Protein AF-A0A4Q3SBJ5-F1 (afdb_monomer)

Solvent-accessible surface area (backbone atoms only — not comparable to full-atom values): 18385 Å² total; per-residue (Å²): 114,65,75,60,56,51,61,72,58,71,81,54,87,88,53,96,69,90,78,80,87,78,89,74,76,92,66,69,90,68,73,48,75,70,63,44,45,69,73,35,29,47,41,58,50,28,52,75,74,73,44,81,75,61,93,91,41,86,45,47,59,80,70,69,85,65,85,80,77,85,76,79,87,81,77,87,85,83,91,78,90,82,84,88,84,83,88,81,89,79,81,81,74,94,79,73,87,67,77,78,55,64,66,49,39,57,69,61,36,67,79,51,66,83,57,53,44,60,47,86,79,43,50,77,56,57,85,90,69,70,63,90,64,72,52,62,66,53,54,50,51,49,49,45,61,76,66,58,52,54,67,42,40,69,72,58,51,44,56,53,34,48,75,75,70,48,89,68,52,74,70,58,51,53,53,50,52,52,48,38,38,75,62,65,42,35,45,77,46,101,77,59,28,33,41,63,51,80,72,67,90,87,57,75,80,80,63,79,64,73,43,74,32,30,34,65,39,58,36,88,90,54,85,79,67,82,72,54,92,88,51,42,45,26,58,51,50,57,53,67,59,53,44,34,27,44,72,65,45,46,47,52,50,14,63,75,72,72,46,64,35,76,79,22,44,58,16,49,33,67,40,89,87,80,66,50,76,37,70,30,30,73,42,40,71,41,84,43,40,29,68

Foldseek 3Di:
DQVVVLVVCVPDPPDDDRDHDDDDDPDDPDPDPVNCLQPDFPQRVCVVVVHDGDPPRRDRNVPPPDDDDPDDDDDDDDDDDDDDDDDDDDDPDPPDPPPPKQFDALVLCVVQLVAFDALVVWDFDDPVNPDPPPVLLLVLVVVCLVVVQFFDALVVSCVVCVVVPRHDDSVRSVVSVVVCVVLVQWDQDPVRGIHGDNDPPPRSPPPFPKDKWWAKFFDPPDDDDRDDPPDHSNSVCRNVSNGIHDPVSQVVSCVSVVHRCQQAPSAWDADPVPRDIDRHDRIHIDITIID

pLDDT: mean 70.26, std 18.12, range [26.64, 95.06]

Mean predicted aligned error: 21.06 Å

Structure (mmCIF, N/CA/C/O backbone):
data_AF-A0A4Q3SBJ5-F1
#
_entry.id   AF-A0A4Q3SBJ5-F1
#
loop_
_atom_site.group_PDB
_atom_site.id
_atom_site.type_symbol
_atom_site.label_atom_id
_atom_site.label_alt_id
_atom_site.label_comp_id
_atom_site.label_asym_id
_atom_site.label_entity_id
_atom_site.label_seq_id
_atom_site.pdbx_PDB_ins_code
_atom_site.Cartn_x
_atom_site.Cartn_y
_atom_site.Cartn_z
_atom_site.occupancy
_atom_site.B_iso_or_equiv
_atom_site.auth_seq_id
_atom_site.auth_comp_id
_atom_site.auth_asym_id
_atom_site.auth_atom_id
_atom_site.pdbx_PDB_model_num
ATOM 1 N N . MET A 1 1 ? -3.864 -47.760 28.982 1.00 53.59 1 MET A N 1
ATOM 2 C CA . MET A 1 1 ? -4.912 -46.893 29.573 1.00 53.59 1 MET A CA 1
ATOM 3 C C . MET A 1 1 ? -6.158 -46.778 28.688 1.00 53.59 1 MET A C 1
ATOM 5 O O . MET A 1 1 ? -7.246 -46.834 29.246 1.00 53.59 1 MET A O 1
ATOM 9 N N . LEU A 1 2 ? -6.040 -46.725 27.349 1.00 51.56 2 LEU A N 1
ATOM 10 C CA . LEU A 1 2 ? -7.180 -46.669 26.409 1.00 51.56 2 LEU A CA 1
ATOM 11 C C . LEU A 1 2 ? -8.266 -47.740 26.621 1.00 51.56 2 LEU A C 1
ATOM 13 O O . LEU A 1 2 ? -9.449 -47.423 26.632 1.00 51.56 2 LEU A O 1
ATOM 17 N N . SER A 1 3 ? -7.886 -49.001 26.864 1.00 60.38 3 SER A N 1
ATOM 18 C CA . SER A 1 3 ? -8.866 -50.090 27.037 1.00 60.38 3 SER A CA 1
ATOM 19 C C . SER A 1 3 ? -9.783 -49.917 28.256 1.00 60.38 3 SER A C 1
ATOM 21 O O . SER A 1 3 ? -10.889 -50.448 28.244 1.00 60.38 3 SER A O 1
ATOM 23 N N . ALA A 1 4 ? -9.342 -49.210 29.301 1.00 63.31 4 ALA A N 1
ATOM 24 C CA . ALA A 1 4 ? -10.156 -48.962 30.492 1.00 63.31 4 ALA A CA 1
ATOM 25 C C . ALA A 1 4 ? -11.123 -47.787 30.270 1.00 63.31 4 ALA A C 1
ATOM 27 O O . ALA A 1 4 ? -12.285 -47.862 30.658 1.00 63.31 4 ALA A O 1
ATOM 28 N N . LEU A 1 5 ? -10.662 -46.741 29.576 1.00 64.94 5 LEU A N 1
ATOM 29 C CA . LEU A 1 5 ? -11.484 -45.600 29.163 1.00 64.94 5 LEU A CA 1
ATOM 30 C C . LEU A 1 5 ? -12.578 -46.026 28.174 1.00 64.94 5 LEU A C 1
ATOM 32 O O . LEU A 1 5 ? -13.745 -45.722 28.401 1.00 64.94 5 LEU A O 1
ATOM 36 N N . ASN A 1 6 ? -12.241 -46.838 27.167 1.00 66.38 6 ASN A N 1
ATOM 37 C CA . ASN A 1 6 ? -13.225 -47.387 26.226 1.00 66.38 6 ASN A CA 1
ATOM 38 C C . ASN A 1 6 ? -14.281 -48.255 26.932 1.00 66.38 6 ASN A C 1
ATOM 40 O O . ASN A 1 6 ? -15.422 -48.316 26.493 1.00 66.38 6 ASN A O 1
ATOM 44 N N . GLN A 1 7 ? -13.940 -48.930 28.035 1.00 66.44 7 GLN A N 1
ATOM 45 C CA . GLN A 1 7 ? -14.913 -49.702 28.817 1.00 66.44 7 GLN A CA 1
ATOM 46 C C . GLN A 1 7 ? -15.830 -48.821 29.674 1.00 66.44 7 GLN A C 1
ATOM 48 O O . GLN A 1 7 ? -16.992 -49.173 29.863 1.00 66.44 7 GLN A O 1
ATOM 53 N N . LEU A 1 8 ? -15.340 -47.677 30.155 1.00 68.44 8 LEU A N 1
ATOM 54 C CA . LEU A 1 8 ? -16.094 -46.758 31.014 1.00 68.44 8 LEU A CA 1
ATOM 55 C C . LEU A 1 8 ? -17.248 -46.063 30.272 1.00 68.44 8 LEU A C 1
ATOM 57 O O . LEU A 1 8 ? -18.283 -45.788 30.872 1.00 68.44 8 LEU A O 1
ATOM 61 N N . PHE A 1 9 ? -17.090 -45.835 28.965 1.00 65.94 9 PHE A N 1
ATOM 62 C CA . PHE A 1 9 ? -18.049 -45.099 28.130 1.00 65.94 9 PHE A CA 1
ATOM 63 C C . PHE A 1 9 ? -18.891 -45.982 27.191 1.00 65.94 9 PHE A C 1
ATOM 65 O O . PHE A 1 9 ? -19.656 -45.470 26.378 1.00 65.94 9 PHE A O 1
ATOM 72 N N . LYS A 1 10 ? -18.823 -47.315 27.328 1.00 65.12 10 LYS A N 1
ATOM 73 C CA . LYS A 1 10 ? -19.595 -48.259 26.492 1.00 65.12 10 LYS A CA 1
ATOM 74 C C . LYS A 1 10 ? -21.117 -48.192 26.675 1.00 65.12 10 LYS A C 1
ATOM 76 O O . LYS A 1 10 ? -21.838 -48.572 25.764 1.00 65.12 10 LYS A O 1
ATOM 81 N N . ASN A 1 11 ? -21.602 -47.723 27.828 1.00 59.91 11 ASN A N 1
ATOM 82 C CA . ASN A 1 11 ? -23.033 -47.721 28.180 1.00 59.91 11 ASN A CA 1
ATOM 83 C C . ASN A 1 11 ? -23.610 -46.316 28.430 1.00 59.91 11 ASN A C 1
ATOM 85 O O . ASN A 1 11 ? -24.694 -46.178 28.997 1.00 59.91 11 ASN A O 1
ATOM 89 N N . THR A 1 12 ? -22.897 -45.258 28.048 1.00 63.72 12 THR A N 1
ATOM 90 C CA . THR A 1 12 ? -23.380 -43.884 28.223 1.00 63.72 12 THR A CA 1
ATOM 91 C C . THR A 1 12 ? -24.334 -43.484 27.099 1.00 63.72 12 THR A C 1
ATOM 93 O O . THR A 1 12 ? -23.942 -43.422 25.943 1.00 63.72 12 THR A O 1
ATOM 96 N N . THR A 1 13 ? -25.570 -43.115 27.447 1.00 61.16 13 THR A N 1
ATOM 97 C CA . THR A 1 13 ? -26.597 -42.589 26.519 1.00 61.16 13 THR A CA 1
ATOM 98 C C . THR A 1 13 ? -26.358 -41.135 26.093 1.00 61.16 13 THR A C 1
ATOM 100 O O . THR A 1 13 ? -27.218 -40.522 25.468 1.00 61.16 13 THR A O 1
ATOM 103 N N . LEU A 1 14 ? -25.218 -40.554 26.480 1.00 63.34 14 LEU A N 1
ATOM 104 C CA . LEU A 1 14 ? -24.853 -39.156 26.229 1.00 63.34 14 LEU A CA 1
ATOM 105 C C . LEU A 1 14 ? -24.409 -38.898 24.783 1.00 63.34 14 LEU A C 1
ATOM 107 O O . LEU A 1 14 ? -24.368 -37.744 24.367 1.00 63.34 14 LEU A O 1
ATOM 111 N N . PHE A 1 15 ? -24.117 -39.948 24.013 1.00 59.56 15 PHE A N 1
ATOM 112 C CA . PHE A 1 15 ? -23.679 -39.840 22.625 1.00 59.56 15 PHE A CA 1
ATOM 113 C C . PHE A 1 15 ? -24.411 -40.873 21.763 1.00 59.56 15 PHE A C 1
ATOM 115 O O . PHE A 1 15 ? -2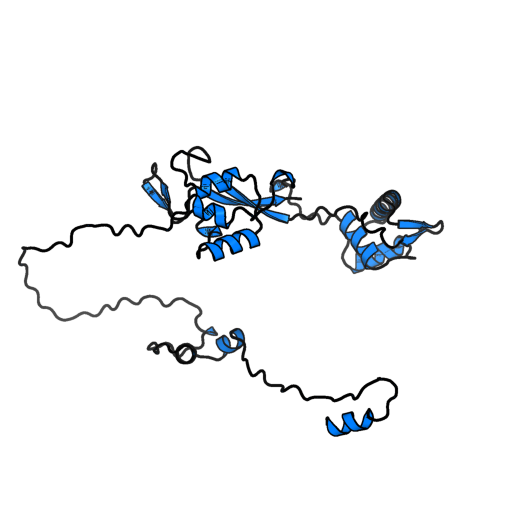4.555 -42.032 22.147 1.00 59.56 15 PHE A O 1
ATOM 122 N N . ILE A 1 16 ? -24.893 -40.447 20.595 1.00 55.16 16 ILE A N 1
ATOM 123 C CA . ILE A 1 16 ? -25.497 -41.323 19.587 1.00 55.16 16 ILE A CA 1
ATOM 124 C C . ILE A 1 16 ? -24.364 -41.733 18.636 1.00 55.16 16 ILE A C 1
ATOM 126 O O . ILE A 1 16 ? -24.093 -41.039 17.660 1.00 55.16 16 ILE A O 1
ATOM 130 N N . GLY A 1 17 ? -23.647 -42.810 18.973 1.00 60.81 17 GLY A N 1
ATOM 131 C CA . GLY A 1 17 ? -22.539 -43.360 18.177 1.00 60.81 17 GLY A CA 1
ATOM 132 C C . GLY A 1 17 ? -21.502 -44.123 19.014 1.00 60.81 17 GLY A C 1
ATOM 133 O O . GLY A 1 17 ? -21.397 -43.903 20.220 1.00 60.81 17 GLY A O 1
ATOM 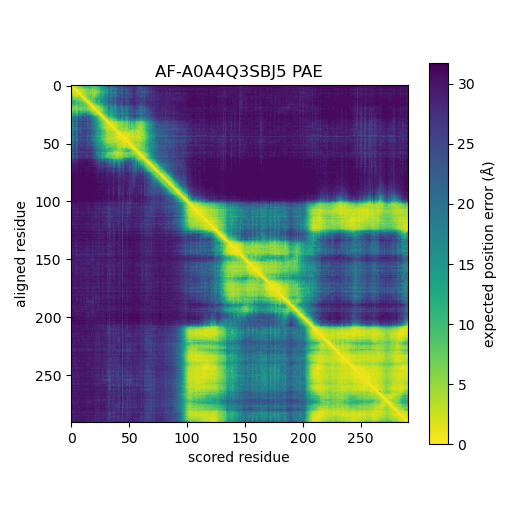134 N N . GLU A 1 18 ? -20.743 -45.027 18.384 1.00 59.97 18 GLU A N 1
ATOM 135 C CA . GLU A 1 18 ? -19.615 -45.726 19.021 1.00 59.97 18 GLU A CA 1
ATOM 136 C C . GLU A 1 18 ? -18.416 -44.773 19.153 1.00 59.97 18 GLU A C 1
ATOM 138 O O . GLU A 1 18 ? -17.939 -44.215 18.167 1.00 59.97 18 GLU A O 1
ATOM 143 N N . LEU A 1 19 ? -17.953 -44.550 20.387 1.00 62.50 19 LEU A N 1
ATOM 144 C CA . LEU A 1 19 ? -16.858 -43.633 20.696 1.00 62.50 19 LEU A CA 1
ATOM 145 C C . LEU A 1 19 ? -15.563 -44.431 20.908 1.00 62.50 19 LEU A C 1
ATOM 147 O O . LEU A 1 19 ? -15.410 -45.119 21.919 1.00 62.50 19 LEU A O 1
ATOM 151 N N . GLU A 1 20 ? -14.634 -44.336 19.957 1.00 63.78 20 GLU A N 1
ATOM 152 C CA . GLU A 1 20 ? -13.316 -44.969 20.035 1.00 63.78 20 GLU A CA 1
ATOM 153 C C . GLU A 1 20 ? -12.223 -43.918 20.249 1.00 63.78 20 GLU A C 1
ATOM 155 O O . GLU A 1 20 ? -12.049 -42.995 19.454 1.00 63.78 20 GLU A O 1
ATOM 160 N N . PHE A 1 21 ? -11.460 -44.061 21.333 1.00 68.44 21 PHE A N 1
ATOM 161 C CA . PHE A 1 21 ? -10.252 -43.271 21.546 1.00 68.44 21 PHE A CA 1
ATOM 162 C C . PHE A 1 21 ? -9.090 -43.920 20.781 1.00 68.44 21 PHE A C 1
ATOM 164 O O . PHE A 1 21 ? -8.854 -45.119 20.932 1.00 68.44 21 PHE A O 1
ATOM 171 N N . ILE A 1 22 ? -8.359 -43.132 19.985 1.00 68.06 22 ILE A N 1
ATOM 172 C CA . ILE A 1 22 ? -7.162 -43.557 19.242 1.00 68.06 22 ILE A CA 1
ATOM 173 C C . ILE A 1 22 ? -5.950 -42.826 19.828 1.00 68.06 22 ILE A C 1
ATOM 175 O O . ILE A 1 22 ? -5.976 -41.603 19.977 1.00 68.06 22 ILE A O 1
ATOM 179 N N . ASP A 1 23 ? -4.883 -43.562 20.148 1.00 54.41 23 ASP A N 1
ATOM 180 C CA . ASP A 1 23 ? -3.606 -42.967 20.547 1.00 54.41 23 ASP A CA 1
ATOM 181 C C . ASP A 1 23 ? -2.967 -42.278 19.335 1.00 54.41 23 ASP A C 1
ATOM 183 O O . ASP A 1 23 ? -2.570 -42.922 18.363 1.00 54.41 23 ASP A O 1
ATOM 187 N N . LYS A 1 24 ? -2.857 -40.950 19.392 1.00 63.06 24 LYS A N 1
ATOM 188 C CA . LYS A 1 24 ? -2.067 -40.183 18.429 1.00 63.06 24 LYS A CA 1
ATOM 189 C C . LYS A 1 24 ? -0.585 -40.388 18.775 1.00 63.06 24 LYS A C 1
ATOM 191 O O . LYS A 1 24 ? -0.213 -40.109 19.918 1.00 63.06 24 LYS A O 1
ATOM 196 N N . PRO A 1 25 ? 0.269 -40.875 17.855 1.00 61.91 25 PRO A N 1
ATOM 197 C CA . PRO A 1 25 ? 1.684 -41.054 18.154 1.00 61.91 25 PRO A CA 1
ATOM 198 C C . PRO A 1 25 ? 2.303 -39.706 18.550 1.00 61.91 25 PRO A C 1
ATOM 200 O O . PRO A 1 25 ? 2.124 -38.697 17.873 1.00 61.91 25 PRO A O 1
ATOM 203 N N . LEU A 1 26 ? 3.013 -39.694 19.680 1.00 56.56 26 LEU A N 1
ATOM 204 C CA . LEU A 1 26 ? 3.673 -38.508 20.248 1.00 56.56 26 LEU A CA 1
ATOM 205 C C . LEU A 1 26 ? 4.928 -38.079 19.470 1.00 56.56 26 LEU A C 1
ATOM 207 O O . LEU A 1 26 ? 5.566 -37.091 19.824 1.00 56.56 26 LEU A O 1
ATOM 211 N N . LEU A 1 27 ? 5.297 -38.826 18.432 1.00 55.19 27 LEU A N 1
ATOM 212 C CA . LEU A 1 27 ? 6.440 -38.546 17.580 1.00 55.19 27 LEU A CA 1
ATOM 213 C C . LEU A 1 27 ? 5.910 -38.106 16.221 1.00 55.19 27 LEU A C 1
ATOM 215 O O . LEU A 1 27 ? 5.210 -38.844 15.536 1.00 55.19 27 LEU A O 1
ATOM 219 N N . ILE A 1 28 ? 6.201 -36.854 15.895 1.00 59.31 28 ILE A N 1
ATOM 220 C CA . ILE A 1 28 ? 5.907 -36.243 14.608 1.00 59.31 28 ILE A CA 1
ATOM 221 C C . ILE A 1 28 ? 6.837 -36.930 13.599 1.00 59.31 28 ILE A C 1
ATOM 223 O O . ILE A 1 28 ? 8.052 -36.758 13.687 1.00 59.31 28 ILE A O 1
ATOM 227 N N . ASP A 1 29 ? 6.292 -37.720 12.671 1.00 56.66 29 ASP A N 1
ATOM 228 C CA . ASP A 1 29 ? 7.079 -38.362 11.601 1.00 56.66 29 ASP A CA 1
ATOM 229 C C . ASP A 1 29 ? 7.756 -37.321 10.682 1.00 56.66 29 ASP A C 1
ATOM 231 O O . ASP A 1 29 ? 8.779 -37.589 10.051 1.00 56.66 29 ASP A O 1
ATOM 235 N N . GLU A 1 30 ? 7.237 -36.091 10.671 1.00 56.44 30 GLU A N 1
ATOM 236 C CA . GLU A 1 30 ? 7.797 -34.939 9.970 1.00 56.44 30 GLU A CA 1
ATOM 237 C C . GLU A 1 30 ? 8.451 -33.962 10.951 1.00 56.44 30 GLU A C 1
ATOM 239 O O . GLU A 1 30 ? 7.836 -33.027 11.466 1.00 56.44 30 GLU A O 1
ATOM 244 N N . VAL A 1 31 ? 9.747 -34.148 11.201 1.00 61.97 31 VAL A N 1
ATOM 245 C CA . VAL A 1 31 ? 10.564 -33.083 11.795 1.00 61.97 31 VAL A CA 1
ATOM 246 C C . VAL A 1 31 ? 10.451 -31.858 10.883 1.00 61.97 31 VAL A C 1
ATOM 248 O O . VAL A 1 31 ? 10.879 -31.910 9.727 1.00 61.97 31 VAL A O 1
ATOM 251 N N . THR A 1 32 ? 9.861 -30.771 11.382 1.00 68.88 32 THR A N 1
ATOM 252 C CA . THR A 1 32 ? 9.734 -29.524 10.620 1.00 68.88 32 THR A CA 1
ATOM 253 C C . THR A 1 32 ? 11.119 -28.996 10.247 1.00 68.88 32 THR A C 1
ATOM 255 O O . THR A 1 32 ? 12.103 -29.193 10.969 1.00 68.88 32 THR A O 1
ATOM 258 N N . ASP A 1 33 ? 11.218 -28.307 9.110 1.00 64.88 33 ASP A N 1
ATOM 259 C CA . ASP A 1 33 ? 12.494 -27.787 8.601 1.00 64.88 33 ASP A CA 1
ATOM 260 C C . ASP A 1 33 ? 13.213 -26.873 9.605 1.00 64.88 33 ASP A C 1
ATOM 262 O O . ASP A 1 33 ? 14.439 -26.771 9.595 1.00 64.88 33 ASP A O 1
ATOM 266 N N . GLU A 1 34 ? 12.467 -26.234 10.504 1.00 68.94 34 GLU A N 1
ATOM 267 C CA . GLU A 1 34 ? 12.991 -25.385 11.574 1.00 68.94 34 GLU A CA 1
ATOM 268 C C . GLU A 1 34 ? 13.704 -26.189 12.663 1.00 68.94 34 GLU A C 1
ATOM 270 O O . GLU A 1 34 ? 14.834 -25.866 13.026 1.00 68.94 34 GLU A O 1
ATOM 275 N N . VAL A 1 35 ? 13.093 -27.285 13.121 1.00 69.50 35 VAL A N 1
ATOM 276 C CA . VAL A 1 35 ? 13.695 -28.209 14.093 1.00 69.50 35 VAL A CA 1
ATOM 277 C C . VAL A 1 35 ? 14.896 -28.921 13.463 1.00 69.50 35 VAL A C 1
ATOM 279 O O . VAL A 1 35 ? 15.898 -29.182 14.123 1.00 69.50 35 VAL A O 1
ATOM 282 N N . ARG A 1 36 ? 14.871 -29.182 12.152 1.00 68.06 36 ARG A N 1
ATOM 283 C CA . ARG A 1 36 ? 16.018 -29.789 11.461 1.00 68.06 36 ARG A CA 1
ATOM 284 C C . ARG A 1 36 ? 17.255 -28.884 11.493 1.00 68.06 36 ARG A C 1
ATOM 286 O O . ARG A 1 36 ? 18.355 -29.368 11.754 1.00 68.06 36 ARG A O 1
ATOM 293 N N . LYS A 1 37 ? 17.079 -27.571 11.309 1.00 67.25 37 LYS A N 1
ATOM 294 C CA . LYS A 1 37 ? 18.175 -26.581 11.334 1.00 67.25 37 LYS A CA 1
ATOM 295 C C . LYS A 1 37 ? 18.877 -26.477 12.691 1.00 67.25 37 LYS A C 1
ATOM 297 O O . LYS A 1 37 ? 20.028 -26.048 12.726 1.00 67.25 37 LYS A O 1
ATOM 302 N N . THR A 1 38 ? 18.228 -26.859 13.794 1.00 71.56 38 THR A N 1
ATOM 303 C CA . THR A 1 38 ? 18.861 -26.821 15.122 1.00 71.56 38 THR A CA 1
ATOM 304 C C . THR A 1 38 ? 19.746 -28.027 15.415 1.00 71.56 38 THR A C 1
ATOM 306 O O . THR A 1 38 ? 20.689 -27.888 16.188 1.00 71.56 38 THR A O 1
ATOM 309 N N . PHE A 1 39 ? 19.469 -29.191 14.816 1.00 69.81 39 PHE A N 1
ATOM 310 C CA . PHE A 1 39 ? 20.159 -30.442 15.162 1.00 69.81 39 PHE A CA 1
ATOM 311 C C . PHE A 1 39 ? 21.076 -30.982 14.065 1.00 69.81 39 PHE A C 1
ATOM 313 O O . PHE A 1 39 ? 21.982 -31.746 14.378 1.00 69.81 39 PHE A O 1
ATOM 320 N N . PHE A 1 40 ? 20.862 -30.606 12.803 1.00 76.56 40 PHE A N 1
ATOM 321 C CA . PHE A 1 40 ? 21.659 -31.121 11.693 1.00 76.56 40 PHE A CA 1
ATOM 322 C C . PHE A 1 40 ? 22.900 -30.254 11.477 1.00 76.56 40 PHE A C 1
ATOM 324 O O . PHE A 1 40 ? 22.829 -29.021 11.432 1.00 76.56 40 PHE A O 1
ATOM 331 N N . THR A 1 41 ? 24.040 -30.908 11.272 1.00 81.12 41 THR A N 1
ATOM 332 C CA . THR A 1 41 ? 25.233 -30.249 10.731 1.00 81.12 41 THR A CA 1
ATOM 333 C C . THR A 1 41 ? 25.012 -29.860 9.264 1.00 81.12 41 THR A C 1
ATOM 335 O O . THR A 1 41 ? 24.113 -30.370 8.578 1.00 81.12 41 THR A O 1
ATOM 338 N N . VAL A 1 42 ? 25.827 -28.937 8.747 1.00 76.06 42 VAL A N 1
ATOM 339 C CA . VAL A 1 42 ? 25.737 -28.508 7.339 1.00 76.06 42 VAL A CA 1
ATOM 340 C C . VAL A 1 42 ? 25.919 -29.698 6.392 1.00 76.06 42 VAL A C 1
ATOM 342 O O . VAL A 1 42 ? 25.150 -29.843 5.442 1.00 76.06 42 VAL A O 1
ATOM 345 N N . ASN A 1 43 ? 26.878 -30.588 6.659 1.00 82.44 43 ASN A N 1
ATOM 346 C CA . ASN A 1 43 ? 27.119 -31.754 5.810 1.00 82.44 43 ASN A CA 1
ATOM 347 C C . ASN A 1 43 ? 26.012 -32.821 5.919 1.00 82.44 43 ASN A C 1
ATOM 349 O O . ASN A 1 43 ? 25.652 -33.418 4.903 1.00 82.44 43 ASN A O 1
ATOM 353 N N . GLU A 1 44 ? 25.384 -33.001 7.086 1.00 80.56 44 GLU A N 1
ATOM 354 C CA . GLU A 1 44 ? 24.199 -33.866 7.225 1.00 80.56 44 GLU A CA 1
ATOM 355 C C . GLU A 1 44 ? 22.991 -33.316 6.462 1.00 80.56 44 GLU A C 1
ATOM 357 O O . GLU A 1 44 ? 22.294 -34.066 5.776 1.00 80.56 44 GLU A O 1
ATOM 362 N N . SER A 1 45 ? 22.784 -31.997 6.507 1.00 79.88 45 SER A N 1
ATOM 363 C CA . SER A 1 45 ? 21.749 -31.331 5.712 1.00 79.88 45 SER A CA 1
ATOM 364 C C . SER A 1 45 ? 22.010 -31.508 4.213 1.00 79.88 45 SER A C 1
ATOM 366 O O . SER A 1 45 ? 21.112 -31.878 3.462 1.00 79.88 45 SER A O 1
ATOM 368 N N . ARG A 1 46 ? 23.255 -31.318 3.758 1.00 81.56 46 ARG A N 1
ATOM 369 C CA . ARG A 1 46 ? 23.643 -31.499 2.348 1.00 81.56 46 ARG A CA 1
ATOM 370 C C . ARG A 1 46 ? 23.440 -32.932 1.870 1.00 81.56 46 ARG A C 1
ATOM 372 O O . ARG A 1 46 ? 22.928 -33.119 0.771 1.00 81.56 46 ARG A O 1
ATOM 379 N N . LYS A 1 47 ? 23.751 -33.926 2.706 1.00 86.44 47 LYS A N 1
ATOM 380 C CA . LYS A 1 47 ? 23.507 -35.343 2.410 1.00 86.44 47 LYS A CA 1
ATOM 381 C C . LYS A 1 47 ? 22.020 -35.645 2.212 1.00 86.44 47 LYS A C 1
ATOM 383 O O . LYS A 1 47 ? 21.686 -36.375 1.284 1.00 86.44 47 LYS A O 1
ATOM 388 N N . TYR A 1 48 ? 21.140 -35.067 3.033 1.00 79.75 48 TYR A N 1
ATOM 389 C CA . TYR A 1 48 ? 19.688 -35.204 2.861 1.00 79.75 48 TYR A CA 1
ATOM 390 C C . TYR A 1 48 ? 19.213 -34.656 1.505 1.00 79.75 48 TYR A C 1
ATOM 392 O O . TYR A 1 48 ? 18.406 -35.288 0.832 1.00 79.75 48 TYR A O 1
ATOM 400 N N . TYR A 1 49 ? 19.778 -33.530 1.060 1.00 79.19 49 TYR A N 1
ATOM 401 C CA . TYR A 1 49 ? 19.481 -32.928 -0.247 1.00 79.19 49 TYR A CA 1
ATOM 402 C C . TYR A 1 49 ? 20.319 -33.490 -1.416 1.00 79.19 49 TYR A C 1
ATOM 404 O O . TYR A 1 49 ? 20.237 -32.968 -2.525 1.00 79.19 49 TYR A O 1
ATOM 412 N N . GLY A 1 50 ? 21.136 -34.530 -1.200 1.00 81.06 50 GLY A N 1
ATOM 413 C CA . GLY A 1 50 ? 21.964 -35.146 -2.248 1.00 81.06 50 GLY A CA 1
ATOM 414 C C . GLY A 1 50 ? 23.140 -34.290 -2.747 1.00 81.06 50 GLY A C 1
ATOM 415 O O . GLY A 1 50 ? 23.654 -34.528 -3.838 1.00 81.06 50 GLY A O 1
ATOM 416 N N . LEU A 1 51 ? 23.573 -33.292 -1.975 1.00 83.50 51 LEU A N 1
ATOM 417 C CA . LEU A 1 51 ? 24.688 -32.401 -2.305 1.00 83.50 51 LEU A CA 1
ATOM 418 C C . LEU A 1 51 ? 26.025 -32.950 -1.763 1.00 83.50 51 LEU A C 1
ATOM 420 O O . LEU A 1 51 ? 26.050 -33.543 -0.682 1.00 83.50 51 LEU A O 1
ATOM 424 N N . PRO A 1 52 ? 27.160 -32.722 -2.457 1.00 81.81 52 PRO A N 1
ATOM 425 C CA . PRO A 1 52 ? 28.473 -33.179 -1.998 1.00 81.81 52 PRO A CA 1
ATOM 426 C C . PRO A 1 52 ? 28.895 -32.462 -0.703 1.00 81.81 52 PRO A C 1
ATOM 428 O O . PRO A 1 52 ? 28.557 -31.285 -0.539 1.00 81.81 52 PRO A O 1
ATOM 431 N N . PRO A 1 53 ? 29.632 -33.117 0.211 1.00 83.19 53 PRO A N 1
ATOM 432 C CA . PRO A 1 53 ? 30.099 -32.492 1.449 1.00 83.19 53 PRO A CA 1
ATOM 433 C C . PRO A 1 53 ? 31.089 -31.353 1.164 1.00 83.19 53 PRO A C 1
ATOM 435 O O . PRO A 1 53 ? 31.805 -31.386 0.163 1.00 83.19 53 PRO A O 1
ATOM 438 N N . VAL A 1 54 ? 31.123 -30.344 2.038 1.00 82.00 54 VAL A N 1
ATOM 439 C CA . VAL A 1 54 ? 32.118 -29.259 1.987 1.00 82.00 54 VAL A CA 1
ATOM 440 C C . VAL A 1 54 ? 33.144 -29.489 3.092 1.00 82.00 54 VAL A C 1
ATOM 442 O O . VAL A 1 54 ? 32.786 -29.698 4.255 1.00 82.00 54 VAL A O 1
ATOM 445 N N . GLU A 1 55 ? 34.422 -29.463 2.723 1.00 77.00 55 GLU A N 1
ATOM 446 C CA . GLU A 1 55 ? 35.543 -29.673 3.638 1.00 77.00 55 GLU A CA 1
ATOM 447 C C . GLU A 1 55 ? 35.604 -28.530 4.671 1.00 77.00 55 GLU A C 1
ATOM 449 O O . GLU A 1 55 ? 35.594 -27.353 4.310 1.00 77.00 55 GLU A O 1
ATOM 454 N N . GLY A 1 56 ? 35.593 -28.872 5.964 1.00 71.31 56 GLY A N 1
ATOM 455 C CA . GLY A 1 56 ? 35.632 -27.903 7.070 1.00 71.31 56 GLY A CA 1
ATOM 456 C C . GLY A 1 56 ? 34.277 -27.378 7.572 1.00 71.31 56 GLY A C 1
ATOM 457 O O . GLY A 1 56 ? 34.265 -26.529 8.459 1.00 71.31 56 GLY A O 1
ATOM 458 N N . TYR A 1 57 ? 33.145 -27.883 7.062 1.00 61.31 57 TYR A N 1
ATOM 459 C CA . TYR A 1 57 ? 31.792 -27.432 7.438 1.00 61.31 57 TYR A CA 1
ATOM 460 C C . TYR A 1 57 ? 30.982 -28.470 8.245 1.00 61.31 57 TYR A C 1
ATOM 462 O O . TYR A 1 57 ? 29.769 -28.578 8.095 1.00 61.31 57 TYR A O 1
ATOM 470 N N . ASP A 1 58 ? 31.613 -29.201 9.166 1.00 72.88 58 ASP A N 1
ATOM 471 C CA . ASP A 1 58 ? 30.911 -30.058 10.145 1.00 72.88 58 ASP A CA 1
ATOM 472 C C . ASP A 1 58 ? 30.476 -29.256 11.385 1.00 72.88 58 ASP A C 1
ATOM 474 O O . ASP A 1 58 ? 30.815 -29.572 12.523 1.00 72.88 58 ASP A O 1
ATOM 478 N N . VAL A 1 59 ? 29.746 -28.163 11.159 1.00 73.88 59 VAL A N 1
ATOM 479 C CA . VAL A 1 59 ? 29.271 -27.255 12.214 1.00 73.88 59 VAL A CA 1
ATOM 480 C C . VAL A 1 59 ? 27.742 -27.185 12.172 1.00 73.88 59 VAL A C 1
ATOM 482 O O . VAL A 1 59 ? 27.137 -27.316 11.103 1.00 73.88 59 VAL A O 1
ATOM 485 N N . LEU A 1 60 ? 27.100 -27.013 13.333 1.00 72.75 60 LEU A N 1
ATOM 486 C CA . LEU A 1 60 ? 25.651 -26.811 13.419 1.00 72.75 60 LEU A CA 1
ATOM 487 C C . LEU A 1 60 ? 25.260 -25.478 12.775 1.00 72.75 60 LEU A C 1
ATOM 489 O O . LEU A 1 60 ? 25.931 -24.462 12.963 1.00 72.75 60 LEU A O 1
ATOM 493 N N . LEU A 1 61 ? 24.133 -25.460 12.058 1.00 63.06 61 LEU A N 1
ATOM 494 C CA . LEU A 1 61 ? 23.670 -24.269 11.337 1.00 63.06 61 LEU A CA 1
ATOM 495 C C . LEU A 1 61 ? 23.431 -23.063 12.270 1.00 63.06 61 LEU A C 1
ATOM 497 O O . LEU A 1 61 ? 23.578 -21.918 11.853 1.00 63.06 61 LEU A O 1
ATOM 501 N N . SER A 1 62 ? 23.129 -23.320 13.548 1.00 64.50 62 SER A N 1
ATOM 502 C CA . SER A 1 62 ? 22.946 -22.317 14.606 1.00 64.50 62 SER A CA 1
ATOM 503 C C . SER A 1 62 ? 24.236 -21.618 15.059 1.00 64.50 62 SER A C 1
ATOM 505 O O . SER A 1 62 ? 24.160 -20.573 15.700 1.00 64.50 62 SER A O 1
ATOM 507 N N . GLN A 1 63 ? 25.411 -22.165 14.736 1.00 60.16 63 GLN A N 1
ATOM 508 C CA . GLN A 1 63 ? 26.716 -21.628 15.144 1.00 60.16 63 GLN A CA 1
ATOM 509 C C . GLN A 1 63 ? 27.399 -20.791 14.051 1.00 60.16 63 GLN A C 1
ATOM 511 O O . GLN A 1 63 ? 28.442 -20.188 14.300 1.00 60.16 63 GLN A O 1
ATOM 516 N N . LEU A 1 64 ? 26.812 -20.699 12.853 1.00 55.50 64 LEU A N 1
ATOM 517 C CA . LEU A 1 64 ? 27.296 -19.839 11.769 1.00 55.50 64 LEU A CA 1
ATOM 518 C C . LEU A 1 64 ? 26.871 -18.378 11.998 1.00 55.50 64 LEU A C 1
ATOM 520 O O . LEU A 1 64 ? 26.122 -17.792 11.221 1.00 55.50 64 LEU A O 1
ATOM 524 N N . SER A 1 65 ? 27.359 -17.765 13.077 1.00 49.19 65 SER A N 1
ATOM 525 C CA . SER A 1 65 ? 27.232 -16.327 13.334 1.00 49.19 65 SER A CA 1
ATOM 526 C C . SER A 1 65 ? 28.474 -15.572 12.844 1.00 49.19 65 SER A C 1
ATOM 528 O O . SER A 1 65 ? 29.229 -15.034 13.651 1.00 49.19 65 SER A O 1
ATOM 530 N N . SER A 1 66 ? 28.724 -15.586 11.530 1.00 47.75 66 SER A N 1
ATOM 531 C CA . SER A 1 66 ? 29.458 -14.572 10.736 1.00 47.75 66 SER A CA 1
ATOM 532 C C . SER A 1 66 ? 29.814 -15.141 9.354 1.00 47.75 66 SER A C 1
ATOM 534 O O . SER A 1 66 ? 30.138 -16.326 9.260 1.00 47.75 66 SER A O 1
ATOM 536 N N . PRO A 1 67 ? 29.787 -14.336 8.275 1.00 40.22 67 PRO A N 1
ATOM 537 C CA . PRO A 1 67 ? 30.275 -14.784 6.974 1.00 40.22 67 PRO A CA 1
ATOM 538 C C . PRO A 1 67 ? 31.780 -15.102 7.061 1.00 40.22 67 PRO A C 1
ATOM 540 O O . PRO A 1 67 ? 32.524 -14.318 7.659 1.00 40.22 67 PRO A O 1
ATOM 543 N N . PRO A 1 68 ? 32.260 -16.221 6.488 1.00 41.22 68 PRO A N 1
ATOM 544 C CA . PRO A 1 68 ? 33.680 -16.532 6.500 1.00 41.22 68 PRO A CA 1
ATOM 545 C C . PRO A 1 68 ? 34.436 -15.505 5.652 1.00 41.22 68 PRO A C 1
ATOM 547 O O . PRO A 1 68 ? 34.138 -15.296 4.475 1.00 41.22 68 PRO A O 1
ATOM 550 N N . ALA A 1 69 ? 35.422 -14.855 6.270 1.00 36.47 69 ALA A N 1
ATOM 551 C CA . ALA A 1 69 ? 36.390 -14.020 5.581 1.00 36.47 69 ALA A CA 1
ATOM 552 C C . ALA A 1 69 ? 37.153 -14.872 4.556 1.00 36.47 69 ALA A C 1
ATOM 554 O O . ALA A 1 69 ? 37.719 -15.914 4.890 1.00 36.47 69 ALA A O 1
ATOM 555 N N . PHE A 1 70 ? 37.166 -14.418 3.305 1.00 34.88 70 PHE A N 1
ATOM 556 C CA . PHE A 1 70 ? 37.980 -14.990 2.242 1.00 34.88 70 PHE A CA 1
ATOM 557 C C . PHE A 1 70 ? 39.457 -14.779 2.607 1.00 34.88 70 PHE A C 1
ATOM 559 O O . PHE A 1 70 ? 39.987 -13.675 2.482 1.00 34.88 70 PHE A O 1
ATOM 566 N N . SER A 1 71 ? 40.109 -15.815 3.134 1.00 32.56 71 SER A N 1
ATOM 567 C CA . SER A 1 71 ? 41.540 -15.770 3.424 1.00 32.56 71 SER A CA 1
ATOM 568 C C . SER A 1 71 ? 42.314 -15.938 2.119 1.00 32.56 71 SER A C 1
ATOM 570 O O . SER A 1 71 ? 42.315 -17.008 1.511 1.00 32.56 71 SER A O 1
ATOM 572 N N . LEU A 1 72 ? 42.952 -14.850 1.690 1.00 30.95 72 LEU A N 1
ATOM 573 C CA . LEU A 1 72 ? 44.019 -14.842 0.696 1.00 30.95 72 LEU A CA 1
ATOM 574 C C . LEU A 1 72 ? 45.101 -15.846 1.109 1.00 30.95 72 LEU A C 1
ATOM 576 O O . LEU A 1 72 ? 45.792 -15.653 2.108 1.00 30.95 72 LEU A O 1
ATOM 580 N N . ILE A 1 73 ? 45.279 -16.900 0.313 1.00 32.12 73 ILE A N 1
ATOM 581 C CA . ILE A 1 73 ? 46.456 -17.760 0.409 1.00 32.12 73 ILE A CA 1
ATOM 582 C C . ILE A 1 73 ? 47.640 -16.961 -0.143 1.00 32.12 73 ILE A C 1
ATOM 584 O O . ILE A 1 73 ? 47.865 -16.892 -1.349 1.00 32.12 73 ILE A O 1
ATOM 588 N N . THR A 1 74 ? 48.388 -16.329 0.757 1.00 29.86 74 THR A N 1
ATOM 589 C CA . THR A 1 74 ? 49.773 -15.921 0.521 1.00 29.86 74 THR A CA 1
ATOM 590 C C . THR A 1 74 ? 50.697 -17.020 1.030 1.00 29.86 74 THR A C 1
ATOM 592 O O . THR A 1 74 ? 50.680 -17.341 2.217 1.00 29.86 74 THR A O 1
ATOM 595 N N . GLY A 1 75 ? 51.517 -17.561 0.133 1.00 31.16 75 GLY A N 1
ATOM 596 C CA . GLY A 1 75 ? 52.579 -18.517 0.435 1.00 31.16 75 GLY A CA 1
ATOM 597 C C . GLY A 1 75 ? 53.589 -18.581 -0.709 1.00 31.16 75 GLY A C 1
ATOM 598 O O . GLY A 1 75 ? 53.498 -19.447 -1.569 1.00 31.16 75 GLY A O 1
ATOM 599 N N . GLN A 1 76 ? 54.506 -17.609 -0.715 1.00 31.91 76 GLN A N 1
ATOM 600 C CA . GLN A 1 76 ? 55.894 -17.707 -1.202 1.00 31.91 76 GLN A CA 1
ATOM 601 C C . GLN A 1 76 ? 56.524 -19.053 -0.756 1.00 31.91 76 GLN A C 1
ATOM 603 O O . GLN A 1 76 ? 56.203 -19.523 0.328 1.00 31.91 76 GLN A O 1
ATOM 608 N N . ASP A 1 77 ? 57.362 -19.770 -1.506 1.00 29.05 77 ASP A N 1
ATOM 609 C CA . ASP A 1 77 ? 58.475 -19.364 -2.361 1.00 29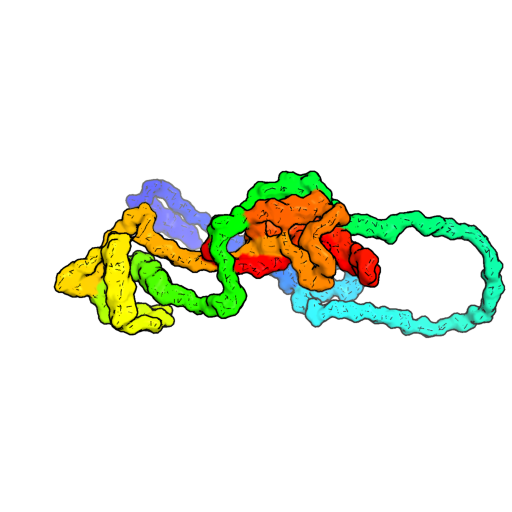.05 77 ASP A CA 1
ATOM 610 C C . ASP A 1 77 ? 58.762 -20.447 -3.423 1.00 29.05 77 ASP A C 1
ATOM 612 O O . ASP A 1 77 ? 58.788 -21.627 -3.099 1.00 29.05 77 ASP A O 1
ATOM 616 N N . ASP A 1 78 ? 59.065 -20.051 -4.663 1.00 31.75 78 ASP A N 1
ATOM 617 C CA . ASP A 1 78 ? 60.282 -20.521 -5.338 1.00 31.75 78 ASP A CA 1
ATOM 618 C C . ASP A 1 78 ? 60.600 -19.636 -6.551 1.00 31.75 78 ASP A C 1
ATOM 620 O O . ASP A 1 78 ? 59.827 -19.460 -7.495 1.00 31.75 78 ASP A O 1
ATOM 624 N N . LYS A 1 79 ? 61.775 -19.009 -6.487 1.00 35.19 79 LYS A N 1
ATOM 625 C CA . LYS A 1 79 ? 62.294 -18.070 -7.481 1.00 35.19 79 LYS A CA 1
ATOM 626 C C . LYS A 1 79 ? 62.723 -18.811 -8.747 1.00 35.19 79 LYS A C 1
ATOM 628 O O . LYS A 1 79 ? 63.743 -19.498 -8.741 1.00 35.19 79 LYS A O 1
ATOM 633 N N . LYS A 1 80 ? 62.093 -18.498 -9.881 1.00 31.22 80 LYS A N 1
ATOM 634 C CA . LYS A 1 80 ? 62.800 -18.457 -11.170 1.00 31.22 80 LYS A CA 1
ATOM 635 C C . LYS A 1 80 ? 62.214 -17.382 -12.088 1.00 31.22 80 LYS A C 1
ATOM 637 O O . LYS A 1 80 ? 61.227 -17.580 -12.781 1.00 31.22 80 LYS A O 1
ATOM 642 N N . LYS A 1 81 ? 62.862 -16.218 -12.050 1.00 29.66 81 LYS A N 1
ATOM 643 C CA . LYS A 1 81 ? 62.770 -15.130 -13.028 1.00 29.66 81 LYS A CA 1
ATOM 644 C C . LYS A 1 81 ? 63.494 -15.563 -14.304 1.00 29.66 81 LYS A C 1
ATOM 646 O O . LYS A 1 81 ? 64.645 -15.954 -14.161 1.00 29.66 81 LYS A O 1
ATOM 651 N N . VAL A 1 82 ? 62.867 -15.448 -15.479 1.00 28.62 82 VAL A N 1
ATOM 652 C CA . VAL A 1 82 ? 63.399 -14.748 -16.673 1.00 28.62 82 VAL A CA 1
ATOM 653 C C . VAL A 1 82 ? 62.234 -14.437 -17.630 1.00 28.62 82 VAL A C 1
ATOM 655 O O . VAL A 1 82 ? 61.559 -15.338 -18.112 1.00 28.62 82 VAL A O 1
ATOM 658 N N . GLU A 1 83 ? 62.038 -13.133 -17.825 1.00 29.42 83 GLU A N 1
ATOM 659 C CA . GLU A 1 83 ? 61.555 -12.380 -18.990 1.00 29.42 83 GLU A CA 1
ATOM 660 C C . GLU A 1 83 ? 60.981 -13.072 -20.256 1.00 29.42 83 GLU A C 1
ATOM 662 O O . GLU A 1 83 ? 61.638 -13.858 -20.931 1.00 29.42 83 GLU A O 1
ATOM 667 N N . SER A 1 84 ? 59.798 -12.563 -20.634 1.00 31.38 84 SER A N 1
ATOM 668 C CA . SER A 1 84 ? 59.399 -12.018 -21.950 1.00 31.38 84 SER A CA 1
ATOM 669 C C . SER A 1 84 ? 59.614 -12.825 -23.238 1.00 31.38 84 SER A C 1
ATOM 671 O O . SER A 1 84 ? 60.717 -12.854 -23.780 1.00 31.38 84 SER A O 1
ATOM 673 N N . VAL A 1 85 ? 58.500 -13.236 -23.853 1.00 30.33 85 VAL A N 1
ATOM 674 C CA . VAL A 1 85 ? 58.290 -13.128 -25.307 1.00 30.33 85 VAL A CA 1
ATOM 675 C C . VAL A 1 85 ? 56.849 -12.659 -25.539 1.00 30.33 85 VAL A C 1
ATOM 677 O O . VAL A 1 85 ? 55.905 -13.221 -24.991 1.00 30.33 85 VAL A O 1
ATOM 680 N N . ILE A 1 86 ? 56.744 -11.557 -26.275 1.00 29.09 86 ILE A N 1
ATOM 681 C CA . ILE A 1 86 ? 55.544 -10.901 -26.800 1.00 29.09 86 ILE A CA 1
ATOM 682 C C . ILE A 1 86 ? 55.168 -11.574 -28.135 1.00 29.09 86 ILE A C 1
ATOM 684 O O . ILE A 1 86 ? 56.051 -12.123 -28.791 1.00 29.09 86 ILE A O 1
ATOM 688 N N . ASP A 1 87 ? 53.892 -11.439 -28.515 1.00 26.64 87 ASP A N 1
ATOM 689 C CA . ASP A 1 87 ? 53.240 -11.808 -29.786 1.00 26.64 87 ASP A CA 1
ATOM 690 C C . ASP A 1 87 ? 52.888 -13.302 -29.951 1.00 26.64 87 ASP A C 1
ATOM 692 O O . ASP A 1 87 ? 53.706 -14.180 -29.713 1.00 26.64 87 ASP A O 1
ATOM 696 N N . SER A 1 88 ? 51.683 -13.706 -30.360 1.00 30.16 88 SER A N 1
ATOM 697 C CA . SER A 1 88 ? 50.505 -12.988 -30.858 1.00 30.16 88 SER A CA 1
ATOM 698 C C . SER A 1 88 ? 49.359 -14.005 -31.062 1.00 30.16 88 SER A C 1
ATOM 700 O O . SER A 1 88 ? 49.607 -15.198 -31.214 1.00 30.16 88 SER A O 1
ATOM 702 N N . GLU A 1 89 ? 48.120 -13.501 -31.115 1.00 34.06 89 GLU A N 1
ATOM 703 C CA . GLU A 1 89 ? 46.943 -14.104 -31.780 1.00 34.06 89 GLU A CA 1
ATOM 704 C C . GLU A 1 89 ? 46.211 -15.289 -31.110 1.00 34.06 89 GLU A C 1
ATOM 706 O O . GLU A 1 89 ? 46.404 -16.467 -31.398 1.00 34.06 89 GLU A O 1
ATOM 711 N N . SER A 1 90 ? 45.197 -14.963 -30.308 1.00 34.88 90 SER A N 1
ATOM 712 C CA . SER A 1 90 ? 43.803 -14.985 -30.796 1.00 34.88 90 SER A CA 1
ATOM 713 C C . SER A 1 90 ? 42.884 -14.394 -29.726 1.00 34.88 90 SER A C 1
ATOM 715 O O . SER A 1 90 ? 42.577 -15.017 -28.711 1.00 34.88 90 SER A O 1
ATOM 717 N N . GLU A 1 91 ? 42.480 -13.145 -29.946 1.00 43.12 91 GLU A N 1
ATOM 718 C CA . GLU A 1 91 ? 41.380 -12.522 -29.216 1.00 43.12 91 GLU A CA 1
ATOM 719 C C . GLU A 1 91 ? 40.095 -13.338 -29.436 1.00 43.12 91 GLU A C 1
ATOM 721 O O . GLU A 1 91 ? 39.768 -13.649 -30.585 1.00 43.12 91 GLU A O 1
ATOM 726 N N . PRO A 1 92 ? 39.311 -13.662 -28.396 1.00 37.28 92 PRO A N 1
ATOM 727 C CA . PRO A 1 92 ? 37.879 -13.735 -28.581 1.00 37.28 92 PRO A CA 1
ATOM 728 C C . PRO A 1 92 ? 37.361 -12.293 -28.636 1.00 37.28 92 PRO A C 1
ATOM 730 O O . PRO A 1 92 ? 37.441 -11.552 -27.656 1.00 37.28 92 PRO A O 1
ATOM 733 N N . GLU A 1 93 ? 36.877 -11.912 -29.816 1.00 40.62 93 GLU A N 1
ATOM 734 C CA . GLU A 1 93 ? 36.111 -10.696 -30.106 1.00 40.62 93 GLU A CA 1
ATOM 735 C C . GLU A 1 93 ? 35.202 -10.253 -28.935 1.00 40.62 93 GLU A C 1
ATOM 737 O O . GLU A 1 93 ? 34.579 -11.093 -28.269 1.00 40.62 93 GLU A O 1
ATOM 742 N N . PRO A 1 94 ? 35.056 -8.936 -28.691 1.00 44.56 94 PRO A N 1
ATOM 743 C CA . PRO A 1 94 ? 34.233 -8.389 -27.622 1.00 44.56 94 PRO A CA 1
ATOM 744 C C . PRO A 1 94 ? 32.749 -8.408 -28.014 1.00 44.56 94 PRO A C 1
ATOM 746 O O . PRO A 1 94 ? 32.113 -7.366 -28.163 1.00 44.56 94 PRO A O 1
ATOM 749 N N . GLU A 1 95 ? 32.157 -9.591 -28.157 1.00 41.47 95 GLU A N 1
ATOM 750 C CA . GLU A 1 95 ? 30.725 -9.719 -28.417 1.00 41.47 95 GLU A CA 1
ATOM 751 C C . GLU A 1 95 ? 29.939 -10.097 -27.148 1.00 41.47 95 GLU A C 1
ATOM 753 O O . GLU A 1 95 ? 29.779 -11.253 -26.767 1.00 41.47 95 GLU A O 1
ATOM 758 N N . SER A 1 96 ? 29.312 -9.066 -26.567 1.00 39.34 96 SER A N 1
ATOM 759 C CA . SER A 1 96 ? 27.942 -9.109 -26.018 1.00 39.34 96 SER A CA 1
ATOM 760 C C . SER A 1 96 ? 27.659 -9.526 -24.563 1.00 39.34 96 SER A C 1
ATOM 762 O O . SER A 1 96 ? 26.488 -9.682 -24.215 1.00 39.34 96 SER A O 1
ATOM 764 N N . ALA A 1 97 ? 28.633 -9.577 -23.655 1.00 35.97 97 ALA A N 1
ATOM 765 C CA . ALA A 1 97 ? 28.351 -9.836 -22.233 1.00 35.97 97 ALA A CA 1
ATOM 766 C C . ALA A 1 97 ? 28.003 -8.567 -21.416 1.00 35.97 97 ALA A C 1
ATOM 768 O O . ALA A 1 97 ? 28.506 -8.358 -20.316 1.00 35.97 97 ALA A O 1
ATOM 769 N N . ILE A 1 98 ? 27.102 -7.719 -21.926 1.00 42.69 98 ILE A N 1
ATOM 770 C CA . ILE A 1 98 ? 26.196 -6.989 -21.029 1.00 42.69 98 ILE A CA 1
ATOM 771 C C . ILE A 1 98 ? 25.097 -8.005 -20.736 1.00 42.69 98 ILE A C 1
ATOM 773 O O . ILE A 1 98 ? 24.228 -8.210 -21.586 1.00 42.69 98 ILE A O 1
ATOM 777 N N . GLU A 1 99 ? 25.156 -8.687 -19.587 1.00 42.12 99 GLU A N 1
ATOM 778 C CA . GLU A 1 99 ? 24.031 -9.493 -19.106 1.00 42.12 99 GLU A CA 1
ATOM 779 C C . GLU A 1 99 ? 22.765 -8.648 -19.255 1.00 42.12 99 GLU A C 1
ATOM 781 O O . GLU A 1 99 ? 22.615 -7.595 -18.631 1.00 42.12 99 GLU A O 1
ATOM 786 N N . LYS A 1 100 ? 21.887 -9.054 -20.177 1.00 49.97 100 LYS A N 1
ATOM 787 C CA . LYS A 1 100 ? 20.639 -8.359 -20.476 1.00 49.97 100 LYS A CA 1
ATOM 788 C C . LYS A 1 100 ? 19.762 -8.463 -19.234 1.00 49.97 100 LYS A C 1
ATOM 790 O O . LYS A 1 100 ? 18.964 -9.387 -19.114 1.00 49.97 100 LYS A O 1
ATOM 795 N N . GLY A 1 101 ? 19.932 -7.531 -18.297 1.00 58.25 101 GLY A N 1
ATOM 796 C CA . GLY A 1 101 ? 19.086 -7.427 -17.119 1.00 58.25 101 GLY A CA 1
ATOM 797 C C . GLY A 1 101 ? 17.628 -7.445 -17.564 1.00 58.25 101 GLY A C 1
ATOM 798 O O . GLY A 1 101 ? 17.272 -6.776 -18.537 1.00 58.25 101 GLY A O 1
ATOM 799 N N . LYS A 1 102 ? 16.805 -8.263 -16.903 1.00 69.44 102 LYS A N 1
ATOM 800 C CA . LYS A 1 102 ? 15.397 -8.467 -17.256 1.00 69.44 102 LYS A CA 1
ATOM 801 C C . LYS A 1 102 ? 14.695 -7.106 -17.353 1.00 69.44 102 LYS A C 1
ATOM 803 O O . LYS A 1 102 ? 14.696 -6.343 -16.391 1.00 69.44 102 LYS A O 1
ATOM 808 N N . LYS A 1 103 ? 14.162 -6.773 -18.532 1.00 78.38 103 LYS A N 1
ATOM 809 C CA . LYS A 1 103 ? 13.403 -5.539 -18.792 1.00 78.38 103 LYS A CA 1
ATOM 810 C C . LYS A 1 103 ? 11.956 -5.938 -19.031 1.00 78.38 103 LYS A C 1
ATOM 812 O O . LYS A 1 103 ? 11.708 -6.661 -19.988 1.00 78.38 103 LYS A O 1
ATOM 817 N N . LEU A 1 104 ? 11.042 -5.456 -18.191 1.00 85.31 104 LEU A N 1
ATOM 818 C CA . LEU A 1 104 ? 9.619 -5.744 -18.363 1.00 85.31 104 LEU A CA 1
ATOM 819 C C . LEU A 1 104 ? 9.030 -4.963 -19.547 1.00 85.31 104 LEU A C 1
ATOM 821 O O . LEU A 1 104 ? 9.331 -3.772 -19.721 1.00 85.31 104 LEU A O 1
ATOM 825 N N . SER A 1 105 ? 8.204 -5.631 -20.348 1.00 87.62 105 SER A N 1
ATOM 826 C CA . SER A 1 105 ? 7.554 -5.099 -21.550 1.00 87.62 105 SER A CA 1
ATOM 827 C C . SER A 1 105 ? 6.057 -4.830 -21.340 1.00 87.62 105 SER A C 1
ATOM 829 O O . SER A 1 105 ? 5.550 -4.854 -20.219 1.00 87.62 105 SER A O 1
ATOM 831 N N . ASP A 1 106 ? 5.343 -4.479 -22.411 1.00 88.62 106 ASP A N 1
ATOM 832 C CA . ASP A 1 106 ? 3.901 -4.215 -22.355 1.00 88.62 106 ASP A CA 1
ATOM 833 C C . ASP A 1 106 ? 3.077 -5.485 -22.097 1.00 88.62 106 ASP A C 1
ATOM 835 O O . ASP A 1 106 ? 1.995 -5.390 -21.514 1.00 88.62 106 ASP A O 1
ATOM 839 N N . GLU A 1 107 ? 3.586 -6.649 -22.506 1.00 88.62 107 GLU A N 1
ATOM 840 C CA . GLU A 1 107 ? 2.982 -7.970 -22.308 1.00 88.62 107 GLU A CA 1
ATOM 841 C C . GLU A 1 107 ? 3.041 -8.406 -20.841 1.00 88.62 107 GLU A C 1
ATOM 843 O O . GLU A 1 107 ? 2.082 -8.973 -20.323 1.00 88.62 107 GLU A O 1
ATOM 848 N N . ASP A 1 108 ? 4.133 -8.082 -20.147 1.00 89.38 108 ASP A N 1
ATOM 849 C CA . ASP A 1 108 ? 4.300 -8.392 -18.724 1.00 89.38 108 ASP A CA 1
ATOM 850 C C . ASP A 1 108 ? 3.260 -7.672 -17.856 1.00 89.38 108 ASP A C 1
ATOM 852 O O . ASP A 1 108 ? 2.799 -8.207 -16.849 1.00 89.38 108 ASP A O 1
ATOM 856 N N . TYR A 1 109 ? 2.842 -6.470 -18.262 1.00 90.25 109 TYR A N 1
ATOM 857 C CA . TYR A 1 109 ? 1.776 -5.748 -17.571 1.00 90.25 109 TYR A CA 1
ATOM 858 C C . TYR A 1 109 ? 0.422 -6.456 -17.698 1.00 90.25 109 TYR A C 1
ATOM 860 O O . TYR A 1 109 ? -0.357 -6.458 -16.748 1.00 90.25 109 TYR A O 1
ATOM 868 N N . GLU A 1 110 ? 0.136 -7.094 -18.837 1.00 91.62 110 GLU A N 1
ATOM 869 C CA . GLU A 1 110 ? -1.143 -7.790 -19.036 1.00 91.62 110 GLU A CA 1
ATOM 870 C C . GLU A 1 110 ? -1.336 -8.950 -18.052 1.00 91.62 110 GLU A C 1
ATOM 872 O O . GLU A 1 110 ? -2.473 -9.284 -17.731 1.00 91.62 110 GLU A O 1
ATOM 877 N N . MET A 1 111 ? -0.244 -9.520 -17.529 1.00 89.44 111 MET A N 1
ATOM 878 C CA . MET A 1 111 ? -0.283 -10.584 -16.519 1.00 89.44 111 MET A CA 1
ATOM 879 C C . MET A 1 111 ? -0.707 -10.083 -15.133 1.00 89.44 111 MET A C 1
ATOM 881 O O . MET A 1 111 ? -1.161 -10.874 -14.314 1.00 89.44 111 MET A O 1
ATOM 885 N N . ILE A 1 112 ? -0.543 -8.785 -14.857 1.00 92.06 112 ILE A N 1
ATOM 886 C CA . ILE A 1 112 ? -0.763 -8.191 -13.529 1.00 92.06 112 ILE A CA 1
ATOM 887 C C . ILE A 1 112 ? -1.822 -7.086 -13.525 1.00 92.06 112 ILE A C 1
ATOM 889 O O . ILE A 1 112 ? -2.053 -6.464 -12.492 1.00 92.06 112 ILE A O 1
ATOM 893 N N . LYS A 1 113 ? -2.465 -6.825 -14.667 1.00 90.75 113 LYS A N 1
ATOM 894 C CA . LYS A 1 113 ? -3.421 -5.722 -14.850 1.00 90.75 113 LYS A CA 1
ATOM 895 C C . LYS A 1 113 ? -4.613 -5.769 -13.893 1.00 90.75 113 LYS A C 1
ATOM 897 O O . LYS A 1 113 ? -5.228 -4.740 -13.636 1.00 90.75 113 LYS A O 1
ATOM 902 N N . ASP A 1 114 ? -4.947 -6.961 -13.406 1.00 90.81 114 ASP A N 1
ATOM 903 C CA . ASP A 1 114 ? -6.080 -7.185 -12.516 1.00 90.81 114 ASP A CA 1
ATOM 904 C C . ASP A 1 114 ? -5.727 -6.870 -11.051 1.00 90.81 114 ASP A C 1
ATOM 906 O O . ASP A 1 114 ? -6.630 -6.690 -10.239 1.00 90.81 114 ASP A O 1
ATOM 910 N N . LEU A 1 115 ? -4.437 -6.723 -10.721 1.00 92.00 115 LEU A N 1
ATOM 911 C CA . LEU A 1 115 ? -3.961 -6.415 -9.370 1.00 92.00 115 LEU A CA 1
ATOM 912 C C . LEU A 1 115 ? -4.103 -4.928 -9.021 1.00 92.00 115 LEU A C 1
ATOM 914 O O . LEU A 1 115 ? -4.066 -4.050 -9.890 1.00 92.00 115 LEU A O 1
ATOM 918 N N . GLY A 1 116 ? -4.203 -4.646 -7.723 1.00 91.56 116 GLY A N 1
ATOM 919 C CA . GLY A 1 116 ? -4.361 -3.297 -7.184 1.00 91.56 116 GLY A CA 1
ATOM 920 C C . GLY A 1 116 ? -5.806 -2.787 -7.187 1.00 91.56 116 GLY A C 1
ATOM 921 O O . GLY A 1 116 ? -6.701 -3.349 -7.816 1.00 91.56 116 GLY A O 1
ATOM 922 N N . ARG A 1 117 ? -6.024 -1.692 -6.460 1.00 91.81 117 ARG A N 1
ATOM 923 C CA . ARG A 1 117 ? -7.321 -1.022 -6.265 1.00 91.81 117 ARG A CA 1
ATOM 924 C C . ARG A 1 117 ? -7.249 0.416 -6.780 1.00 91.81 117 ARG A C 1
ATOM 926 O O . ARG A 1 117 ? -6.155 0.974 -6.822 1.00 91.81 117 ARG A O 1
ATOM 933 N N . ASN A 1 118 ? -8.361 1.018 -7.204 1.00 92.00 118 ASN A N 1
ATOM 934 C CA . ASN A 1 118 ? -8.321 2.364 -7.792 1.00 92.00 118 ASN A CA 1
ATOM 935 C C . ASN A 1 118 ? -7.946 3.404 -6.738 1.00 92.00 118 ASN A C 1
ATOM 937 O O . ASN A 1 118 ? -8.417 3.331 -5.611 1.00 92.00 118 ASN A O 1
ATOM 941 N N . LYS A 1 119 ? -7.133 4.401 -7.105 1.00 89.56 119 LYS A N 1
ATOM 942 C CA . LYS A 1 119 ? -6.741 5.470 -6.168 1.00 89.56 119 LYS A CA 1
ATOM 943 C C . LYS A 1 119 ? -7.918 6.334 -5.710 1.00 89.56 119 LYS A C 1
ATOM 945 O O . LYS A 1 119 ? -7.849 6.908 -4.635 1.00 89.56 119 LYS A O 1
ATOM 950 N N . GLU A 1 120 ? -8.970 6.427 -6.519 1.00 87.94 120 GLU A N 1
ATOM 951 C CA . GLU A 1 120 ? -10.174 7.220 -6.227 1.00 87.94 120 GLU A CA 1
ATOM 952 C C . GLU A 1 120 ? -11.007 6.646 -5.075 1.00 87.94 120 GLU A C 1
ATOM 954 O O . GLU A 1 120 ? -11.767 7.384 -4.455 1.00 87.94 120 GLU A O 1
ATOM 959 N N . ASP A 1 121 ? -10.824 5.362 -4.759 1.00 86.19 121 ASP A N 1
ATOM 960 C CA . ASP A 1 121 ? -11.527 4.689 -3.665 1.00 86.19 121 ASP A CA 1
ATOM 961 C C . ASP A 1 121 ? -10.939 5.046 -2.284 1.00 86.19 121 ASP A C 1
ATOM 963 O O . ASP A 1 121 ? -11.443 4.578 -1.268 1.00 86.19 121 ASP A O 1
ATOM 967 N N . PHE A 1 122 ? -9.863 5.843 -2.241 1.00 87.00 122 PHE A N 1
ATOM 968 C CA . PHE A 1 122 ? -9.049 6.065 -1.050 1.00 87.00 122 PHE A CA 1
ATOM 969 C C . PHE A 1 122 ? -8.741 7.540 -0.801 1.00 87.00 122 PHE A C 1
ATOM 971 O O . PHE A 1 122 ? -8.392 8.291 -1.716 1.00 87.00 122 PHE A O 1
ATOM 978 N N . GLU A 1 123 ? -8.732 7.937 0.471 1.00 84.88 123 GLU A N 1
ATOM 979 C CA . GLU A 1 123 ? -8.206 9.233 0.900 1.00 84.88 123 GLU A CA 1
ATOM 980 C C . GLU A 1 123 ? -6.786 9.080 1.465 1.00 84.88 123 GLU A C 1
ATOM 982 O O . GLU A 1 123 ? -6.563 8.403 2.469 1.00 84.88 123 GLU A O 1
ATOM 987 N N . VAL A 1 124 ? -5.803 9.741 0.842 1.00 85.38 124 VAL A N 1
ATOM 988 C CA . VAL A 1 124 ? -4.403 9.693 1.297 1.00 85.38 124 VAL A CA 1
ATOM 989 C C . VAL A 1 124 ? -4.214 10.494 2.580 1.00 85.38 124 VAL A C 1
ATOM 991 O O . VAL A 1 124 ? -4.491 11.694 2.627 1.00 85.38 124 VAL A O 1
ATOM 994 N N . ILE A 1 125 ? -3.645 9.847 3.595 1.00 82.25 125 ILE A N 1
ATOM 995 C CA . ILE A 1 125 ? -3.275 10.478 4.861 1.00 82.25 125 ILE A CA 1
ATOM 996 C C . ILE A 1 125 ? -1.817 10.962 4.764 1.00 82.25 125 ILE A C 1
ATOM 998 O O . ILE A 1 125 ? -0.915 10.148 4.549 1.00 82.25 125 ILE A O 1
ATOM 1002 N N . PRO A 1 126 ? -1.540 12.270 4.922 1.00 76.31 126 PRO A N 1
ATOM 1003 C CA . PRO A 1 126 ? -0.177 12.792 4.902 1.00 76.31 126 PRO A CA 1
ATOM 1004 C C . PRO A 1 126 ? 0.683 12.215 6.038 1.00 76.31 126 PRO A C 1
ATOM 1006 O O . PRO A 1 126 ? 0.230 12.137 7.178 1.00 76.31 126 PRO A O 1
ATOM 1009 N N . ASP A 1 127 ? 1.965 11.939 5.768 1.00 65.31 127 ASP A N 1
ATOM 1010 C CA . ASP A 1 127 ? 2.926 11.376 6.743 1.00 65.31 127 ASP A CA 1
ATOM 1011 C C . ASP A 1 127 ? 3.026 12.168 8.068 1.00 65.31 127 ASP A C 1
ATOM 1013 O O . ASP A 1 127 ? 3.374 11.609 9.103 1.00 65.31 127 ASP A O 1
ATOM 1017 N N . HIS A 1 128 ? 2.703 13.466 8.070 1.00 57.34 128 HIS A N 1
ATOM 1018 C CA . HIS A 1 128 ? 2.747 14.323 9.264 1.00 57.34 128 HIS A CA 1
ATOM 1019 C C . HIS A 1 128 ? 1.442 14.337 10.084 1.00 57.34 128 HIS A C 1
ATOM 1021 O O . HIS A 1 128 ? 1.408 14.943 11.152 1.00 57.34 128 HIS A O 1
ATOM 1027 N N . GLN A 1 129 ? 0.377 13.690 9.599 1.00 50.56 129 GLN A N 1
ATOM 1028 C CA . GLN A 1 129 ? -0.879 13.472 10.330 1.00 50.56 129 GLN A CA 1
ATOM 1029 C C . GLN A 1 129 ? -0.968 12.073 10.949 1.00 50.56 129 GLN A C 1
ATOM 1031 O O . GLN A 1 129 ? -1.934 11.786 11.652 1.00 50.56 129 GLN A O 1
ATOM 1036 N N . PHE A 1 130 ? 0.058 11.235 10.761 1.00 48.56 130 PHE A N 1
ATOM 1037 C CA . PHE A 1 130 ? 0.227 9.967 11.467 1.00 48.56 130 PHE A CA 1
ATOM 1038 C C . PHE A 1 130 ? 0.570 10.181 12.940 1.00 48.56 130 PHE A C 1
ATOM 1040 O O . PHE A 1 130 ? 1.661 9.892 13.426 1.00 48.56 130 PHE A O 1
ATOM 1047 N N . SER A 1 131 ? -0.403 10.674 13.684 1.00 44.00 131 SER A N 1
ATOM 1048 C CA . SER A 1 131 ? -0.532 10.254 15.058 1.00 44.00 131 SER A CA 1
ATOM 1049 C C . SER A 1 131 ? -1.375 8.989 15.030 1.00 44.00 131 SER A C 1
ATOM 1051 O O . SER A 1 131 ? -2.487 9.013 14.507 1.00 44.00 131 SER A O 1
ATOM 1053 N N . LEU A 1 132 ? -0.853 7.880 15.564 1.00 50.69 132 LEU A N 1
ATOM 1054 C CA . LEU A 1 132 ? -1.660 6.715 15.934 1.00 50.69 132 LEU A CA 1
ATOM 1055 C C . LEU A 1 132 ? -2.584 7.129 17.089 1.00 50.69 132 LEU A C 1
ATOM 1057 O O . LEU A 1 132 ? -2.434 6.705 18.234 1.00 50.69 132 LEU A O 1
ATOM 1061 N N . HIS A 1 133 ? -3.513 8.033 16.805 1.00 44.19 133 HIS A N 1
ATOM 1062 C CA . HIS A 1 133 ? -4.694 8.205 17.606 1.00 44.19 133 HIS A CA 1
ATOM 1063 C C . HIS A 1 133 ? -5.568 7.022 17.229 1.00 44.19 133 HIS A C 1
ATOM 1065 O O . HIS A 1 133 ? -6.334 7.088 16.278 1.00 44.19 133 HIS A O 1
ATOM 1071 N N . PHE A 1 134 ? -5.393 5.918 17.958 1.00 49.00 134 PHE A N 1
ATOM 1072 C CA . PHE A 1 134 ? -6.496 5.002 18.218 1.00 49.00 134 PHE A CA 1
ATOM 1073 C C . PHE A 1 134 ? -7.719 5.883 18.449 1.00 49.00 134 PHE A C 1
ATOM 1075 O O . PHE A 1 134 ? -7.692 6.724 19.362 1.00 49.00 134 PHE A O 1
ATOM 1082 N N . ASP A 1 135 ? -8.682 5.835 17.528 1.00 61.50 135 ASP A N 1
ATOM 1083 C CA . ASP A 1 135 ? -9.874 6.662 17.593 1.00 61.50 135 ASP A CA 1
ATOM 1084 C C . ASP A 1 135 ? -10.607 6.197 18.841 1.00 61.50 135 ASP A C 1
ATOM 1086 O O . ASP A 1 135 ? -11.418 5.276 18.791 1.00 61.50 135 ASP A O 1
ATOM 1090 N N . LYS A 1 136 ? -10.289 6.818 19.989 1.00 66.19 136 LYS A N 1
ATOM 1091 C CA . LYS A 1 136 ? -10.758 6.374 21.306 1.00 66.19 136 LYS A CA 1
ATOM 1092 C C . LYS A 1 136 ? -12.257 6.116 21.258 1.00 66.19 136 LYS A C 1
ATOM 1094 O O . LYS A 1 136 ? -12.738 5.130 21.787 1.00 66.19 136 LYS A O 1
ATOM 1099 N N . LYS A 1 137 ? -12.988 6.974 20.543 1.00 67.94 137 LYS A N 1
ATOM 1100 C CA . LYS A 1 137 ? -14.420 6.840 20.279 1.00 67.94 137 LYS A CA 1
ATOM 1101 C C . LYS A 1 137 ? -14.803 5.525 19.593 1.00 67.94 137 LYS A C 1
ATOM 1103 O O . LYS A 1 137 ? -15.736 4.870 20.049 1.00 67.94 137 LYS A O 1
ATOM 1108 N N . ALA A 1 138 ? -14.148 5.181 18.492 1.00 66.94 138 ALA A N 1
ATOM 1109 C CA . ALA A 1 138 ? -14.500 4.031 17.674 1.00 66.94 138 ALA A CA 1
ATOM 1110 C C . ALA A 1 138 ? -14.060 2.718 18.341 1.00 66.94 138 ALA A C 1
ATOM 1112 O O . ALA A 1 138 ? -14.826 1.755 18.368 1.00 66.94 138 ALA A O 1
ATOM 1113 N N . ASP A 1 139 ? -12.901 2.728 19.002 1.00 71.88 139 ASP A N 1
ATOM 1114 C CA . ASP A 1 139 ? -12.415 1.598 19.796 1.00 71.88 139 ASP A CA 1
ATOM 1115 C C . ASP A 1 139 ? -13.319 1.324 21.005 1.00 71.88 139 ASP A C 1
ATOM 1117 O O . ASP A 1 139 ? -13.683 0.178 21.254 1.00 71.88 139 ASP A O 1
ATOM 1121 N N . ILE A 1 140 ? -13.768 2.370 21.714 1.00 71.56 140 ILE A N 1
ATOM 1122 C CA . ILE A 1 140 ? -14.742 2.246 22.812 1.00 71.56 140 ILE A CA 1
ATOM 1123 C C . ILE A 1 140 ? -16.081 1.722 22.292 1.00 71.56 140 ILE A C 1
ATOM 1125 O O . ILE A 1 140 ? -16.679 0.853 22.920 1.00 71.56 140 ILE A O 1
ATOM 1129 N N . ALA A 1 141 ? -16.562 2.226 21.151 1.00 69.94 141 ALA A N 1
ATOM 1130 C CA . ALA A 1 141 ? -17.813 1.764 20.559 1.00 69.94 141 ALA A CA 1
ATOM 1131 C C . ALA A 1 141 ? -17.749 0.275 20.194 1.00 69.94 141 ALA A C 1
ATOM 1133 O O . ALA A 1 141 ? -18.636 -0.483 20.583 1.00 69.94 141 ALA A O 1
ATOM 1134 N N . LYS A 1 142 ? -16.678 -0.154 19.516 1.00 73.50 142 LYS A N 1
ATOM 1135 C CA . LYS A 1 142 ? -16.441 -1.561 19.180 1.00 73.50 142 LYS A CA 1
ATOM 1136 C C . LYS A 1 142 ? -16.333 -2.418 20.436 1.00 73.50 142 LYS A C 1
ATOM 1138 O O . LYS A 1 142 ? -16.982 -3.449 20.526 1.00 73.50 142 LYS A O 1
ATOM 1143 N N . TYR A 1 143 ? -15.581 -1.961 21.431 1.00 75.12 143 TYR A N 1
ATOM 1144 C CA . TYR A 1 143 ? -15.398 -2.679 22.686 1.00 75.12 143 TYR A CA 1
ATOM 1145 C C . TYR A 1 143 ? -16.720 -2.872 23.451 1.00 75.12 143 TYR A C 1
ATOM 1147 O O . TYR A 1 143 ? -16.988 -3.974 23.925 1.00 75.12 143 TYR A O 1
ATOM 1155 N N . ILE A 1 144 ? -17.578 -1.843 23.509 1.00 75.56 144 ILE A N 1
ATOM 1156 C CA . ILE A 1 144 ? -18.921 -1.913 24.116 1.00 75.56 144 ILE A CA 1
ATOM 1157 C C . ILE A 1 144 ? -19.819 -2.923 23.385 1.00 75.56 144 ILE A C 1
ATOM 1159 O O . ILE A 1 144 ? -20.588 -3.630 24.039 1.00 75.56 144 ILE A O 1
ATOM 1163 N N . ILE A 1 145 ? -19.731 -2.980 22.051 1.00 72.75 145 ILE A N 1
ATOM 1164 C CA . ILE A 1 145 ? -20.511 -3.900 21.210 1.00 72.75 145 ILE A CA 1
ATOM 1165 C C . ILE A 1 145 ? -20.001 -5.342 21.363 1.00 72.75 145 ILE A C 1
ATOM 1167 O O . ILE A 1 145 ? -20.804 -6.235 21.621 1.00 72.75 145 ILE A O 1
ATOM 1171 N N . ASP A 1 146 ? -18.688 -5.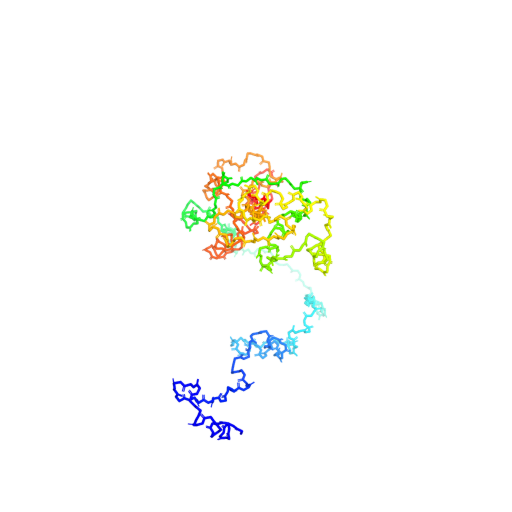564 21.257 1.00 72.12 146 ASP A N 1
ATOM 1172 C CA . ASP A 1 146 ? -18.061 -6.893 21.306 1.00 72.12 146 ASP A CA 1
ATOM 1173 C C . ASP A 1 146 ? -18.222 -7.566 22.681 1.00 72.12 146 ASP A C 1
ATOM 1175 O O . ASP A 1 146 ? -18.411 -8.780 22.755 1.00 72.12 146 ASP A O 1
ATOM 1179 N N . HIS A 1 147 ? -18.173 -6.791 23.772 1.00 71.50 147 HIS A N 1
ATOM 1180 C CA . HIS A 1 147 ? -18.275 -7.314 25.143 1.00 71.50 147 HIS A CA 1
ATOM 1181 C C . HIS A 1 147 ? -19.710 -7.362 25.685 1.00 71.50 147 HIS A C 1
ATOM 1183 O O . HIS A 1 147 ? -19.891 -7.674 26.861 1.00 71.50 147 HIS A O 1
ATOM 1189 N N . ASP A 1 148 ? -20.713 -7.044 24.856 1.00 65.12 148 ASP A N 1
ATOM 1190 C CA . ASP A 1 148 ? -22.133 -6.987 25.225 1.00 65.12 148 ASP A CA 1
ATOM 1191 C C . ASP A 1 148 ? -22.358 -6.311 26.588 1.00 65.12 148 ASP A C 1
ATOM 1193 O O . ASP A 1 148 ? -22.917 -6.879 27.527 1.00 65.12 148 ASP A O 1
ATOM 1197 N N . MET A 1 149 ? -21.921 -5.052 26.709 1.00 67.38 149 MET A N 1
ATOM 1198 C CA . MET A 1 149 ? -22.082 -4.247 27.933 1.00 67.38 149 MET A CA 1
ATOM 1199 C C . MET A 1 149 ? -23.529 -3.795 28.191 1.00 67.38 149 MET A C 1
ATOM 1201 O O . MET A 1 149 ? -23.791 -2.806 28.887 1.00 67.38 149 MET A O 1
ATOM 1205 N N . SER A 1 150 ? -24.486 -4.520 27.620 1.00 60.81 150 SER A N 1
ATOM 1206 C CA . SER A 1 150 ? -25.904 -4.379 27.875 1.00 60.81 150 SER A CA 1
ATOM 1207 C C . SER A 1 150 ? -26.171 -4.468 29.377 1.00 60.81 150 SER A C 1
ATOM 1209 O O . SER A 1 150 ? -25.725 -5.381 30.062 1.00 60.81 150 SER A O 1
ATOM 1211 N N . GLN A 1 151 ? -26.963 -3.533 29.889 1.00 61.66 151 GLN A N 1
ATOM 1212 C CA . GLN A 1 151 ? -27.355 -3.391 31.292 1.00 61.66 151 GLN A CA 1
ATOM 1213 C C . GLN A 1 151 ? -26.330 -2.756 32.251 1.00 61.66 151 GLN A C 1
ATOM 1215 O O . GLN A 1 151 ? -26.616 -2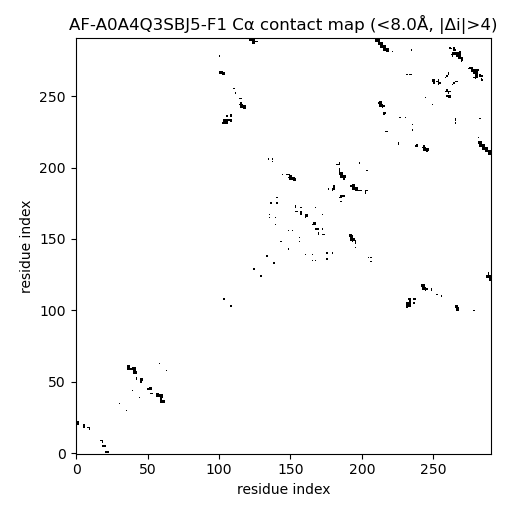.655 33.445 1.00 61.66 151 GLN A O 1
ATOM 1220 N N . LEU A 1 152 ? -25.177 -2.280 31.770 1.00 70.06 152 LEU A N 1
ATOM 1221 C CA . LEU A 1 152 ? -24.218 -1.565 32.618 1.00 70.06 152 LEU A CA 1
ATOM 1222 C C . LEU A 1 152 ? -24.508 -0.062 32.682 1.00 70.06 152 LEU A C 1
ATOM 1224 O O . LEU A 1 152 ? -25.015 0.546 31.735 1.00 70.06 152 LEU A O 1
ATOM 1228 N N . THR A 1 153 ? -24.172 0.535 33.825 1.00 74.12 153 THR A N 1
ATOM 1229 C CA . THR A 1 153 ? -24.222 1.988 34.030 1.00 74.12 153 THR A CA 1
ATOM 1230 C C . THR A 1 153 ? -22.934 2.649 33.533 1.00 74.12 153 THR A C 1
ATOM 1232 O O . THR A 1 153 ? -21.866 2.036 33.541 1.00 74.12 153 THR A O 1
ATOM 1235 N N . ILE A 1 154 ? -23.007 3.928 33.144 1.00 72.25 154 ILE A N 1
ATOM 1236 C CA . ILE A 1 154 ? -21.845 4.715 32.678 1.00 72.25 154 ILE A CA 1
ATOM 1237 C C . ILE A 1 154 ? -20.626 4.591 33.623 1.00 72.25 154 ILE A C 1
ATOM 1239 O O . ILE A 1 154 ? -19.524 4.379 33.120 1.00 72.25 154 ILE A O 1
ATOM 1243 N N . PRO A 1 155 ? -20.769 4.656 34.965 1.00 76.75 155 PRO A N 1
ATOM 1244 C CA . PRO A 1 155 ? -19.636 4.498 35.880 1.00 76.75 155 PRO A CA 1
ATOM 1245 C C . PRO A 1 155 ? -18.971 3.116 35.822 1.00 76.75 155 PRO A C 1
ATOM 1247 O O . PRO A 1 155 ? -17.751 3.035 35.895 1.00 76.75 155 PRO A O 1
ATOM 1250 N N . GLN A 1 156 ? -19.750 2.043 35.654 1.00 76.69 156 GLN A N 1
ATOM 1251 C CA . GLN A 1 156 ? -19.223 0.674 35.565 1.00 76.69 156 GLN A CA 1
ATOM 1252 C C . GLN A 1 156 ? -18.463 0.446 34.257 1.00 76.69 156 GLN A C 1
ATOM 1254 O O . GLN A 1 156 ? -17.448 -0.241 34.240 1.00 76.69 156 GLN A O 1
ATOM 1259 N N . ILE A 1 157 ? -18.930 1.052 33.163 1.00 76.00 157 ILE A N 1
ATOM 1260 C CA . ILE A 1 157 ? -18.253 0.970 31.864 1.00 76.00 157 ILE A CA 1
ATOM 1261 C C . ILE A 1 157 ? -16.892 1.667 31.933 1.00 76.00 157 ILE A C 1
ATOM 1263 O O . ILE A 1 157 ? -15.920 1.137 31.410 1.00 76.00 157 ILE A O 1
ATOM 1267 N N . VAL A 1 158 ? -16.790 2.809 32.626 1.00 77.06 158 VAL A N 1
ATOM 1268 C CA . VAL A 1 158 ? -15.497 3.480 32.846 1.00 77.06 158 VAL A CA 1
ATOM 1269 C C . VAL A 1 158 ? -14.536 2.589 33.634 1.00 77.06 158 VAL A C 1
ATOM 1271 O O . VAL A 1 158 ? -13.388 2.461 33.232 1.00 77.06 158 VAL A O 1
ATOM 1274 N N . GLU A 1 159 ? -14.998 1.920 34.693 1.00 79.00 159 GLU A N 1
ATOM 1275 C CA . GLU A 1 159 ? -14.154 1.013 35.488 1.00 79.00 159 GLU A CA 1
ATOM 1276 C C . GLU A 1 159 ? -13.619 -0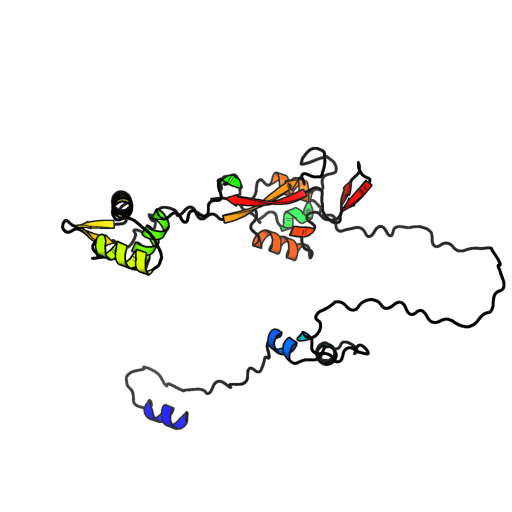.168 34.657 1.00 79.00 159 GLU A C 1
ATOM 1278 O O . GLU A 1 159 ? -12.453 -0.548 34.778 1.00 79.00 159 GLU A O 1
ATOM 1283 N N . ILE A 1 160 ? -14.445 -0.729 33.770 1.00 76.88 160 ILE A N 1
ATOM 1284 C CA . ILE A 1 160 ? -14.025 -1.823 32.884 1.00 76.88 160 ILE A CA 1
ATOM 1285 C C . ILE A 1 160 ? -13.040 -1.321 31.819 1.00 76.88 160 ILE A C 1
ATOM 1287 O O . ILE A 1 160 ? -12.019 -1.961 31.582 1.00 76.88 160 ILE A O 1
ATOM 1291 N N . LEU A 1 161 ? -13.302 -0.156 31.221 1.00 77.81 161 LEU A N 1
ATOM 1292 C CA . LEU A 1 161 ? -12.397 0.461 30.248 1.00 77.81 161 LEU A CA 1
ATOM 1293 C C . LEU A 1 161 ? -11.033 0.790 30.874 1.00 77.81 161 LEU A C 1
ATOM 1295 O O . LEU A 1 161 ? -10.000 0.524 30.263 1.00 77.81 161 LEU A O 1
ATOM 1299 N N . GLU A 1 162 ? -11.011 1.300 32.109 1.00 79.19 162 GLU A N 1
ATOM 1300 C CA . GLU A 1 162 ? -9.773 1.569 32.848 1.00 79.19 162 GLU A CA 1
ATOM 1301 C C . GLU A 1 162 ? -8.986 0.288 33.141 1.00 79.19 162 GLU A C 1
ATOM 1303 O O . GLU A 1 162 ? -7.762 0.271 32.988 1.00 79.19 162 GLU A O 1
ATOM 1308 N N . LYS A 1 163 ? -9.674 -0.797 33.518 1.00 77.19 163 LYS A N 1
ATOM 1309 C CA . LYS A 1 163 ? -9.052 -2.107 33.754 1.00 77.19 163 LYS A CA 1
ATOM 1310 C C . LYS A 1 163 ? -8.366 -2.657 32.501 1.00 77.19 163 LYS A C 1
ATOM 1312 O O . LYS A 1 163 ? -7.299 -3.262 32.611 1.00 77.19 163 LYS A O 1
ATOM 1317 N N . ASP A 1 164 ? -8.946 -2.395 31.337 1.00 70.44 164 ASP A N 1
ATOM 1318 C CA . ASP A 1 164 ? -8.445 -2.863 30.045 1.00 70.44 164 ASP A CA 1
ATOM 1319 C C . ASP A 1 164 ? -7.478 -1.861 29.377 1.00 70.44 164 ASP A C 1
ATOM 1321 O O . ASP A 1 164 ? -7.015 -2.073 28.257 1.00 70.44 164 ASP A O 1
ATOM 1325 N N . GLY A 1 165 ? -7.102 -0.788 30.086 1.00 70.50 165 GLY A N 1
ATOM 1326 C CA . GLY A 1 165 ? -6.079 0.174 29.661 1.00 70.50 165 GLY A CA 1
ATOM 1327 C C . GLY A 1 165 ? -6.587 1.313 28.771 1.00 70.50 165 GLY A C 1
ATOM 1328 O O . GLY A 1 165 ? -5.784 2.097 28.259 1.00 70.50 165 GLY A O 1
ATOM 1329 N N . ILE A 1 166 ? -7.905 1.452 28.607 1.00 71.69 166 ILE A N 1
ATOM 1330 C CA . ILE A 1 166 ? -8.548 2.522 27.841 1.00 71.69 166 ILE A CA 1
ATOM 1331 C C . ILE A 1 166 ? -8.885 3.678 28.793 1.00 71.69 166 ILE A C 1
ATOM 1333 O O . ILE A 1 166 ? -9.891 3.675 29.498 1.00 71.69 166 ILE A O 1
ATOM 1337 N N . SER A 1 167 ? -8.030 4.704 28.821 1.00 66.69 167 SER A N 1
ATOM 1338 C CA . SER A 1 167 ? -8.268 5.901 29.640 1.00 66.69 167 SER A CA 1
ATOM 1339 C C . SER A 1 167 ? -9.302 6.829 28.983 1.00 66.69 167 SER A C 1
ATOM 1341 O O . SER A 1 167 ? -9.002 7.520 27.996 1.00 66.69 167 SER A O 1
ATOM 1343 N N . THR A 1 168 ? -10.506 6.852 29.565 1.00 67.81 168 THR A N 1
ATOM 1344 C CA . THR A 1 168 ? -11.657 7.663 29.142 1.00 67.81 168 THR A CA 1
ATOM 1345 C C . THR A 1 168 ? -12.322 8.353 30.326 1.00 67.81 168 THR A C 1
ATOM 1347 O O . THR A 1 168 ? -12.480 7.777 31.396 1.00 67.81 168 THR A O 1
ATOM 1350 N N . THR A 1 169 ? -12.768 9.594 30.122 1.00 76.62 169 THR A N 1
ATOM 1351 C CA . THR A 1 169 ? -13.560 10.328 31.119 1.00 76.62 169 THR A CA 1
ATOM 1352 C C . THR A 1 169 ? -15.064 10.056 30.972 1.00 76.62 169 THR A C 1
ATOM 1354 O O . THR A 1 169 ? -15.565 9.851 29.865 1.00 76.62 169 THR A O 1
ATOM 1357 N N . GLN A 1 170 ? -15.833 10.140 32.068 1.00 72.81 170 GLN A N 1
ATOM 1358 C CA . GLN A 1 170 ? -17.306 10.013 32.028 1.00 72.81 170 GLN A CA 1
ATOM 1359 C C . GLN A 1 170 ? -17.961 10.991 31.034 1.00 72.81 170 GLN A C 1
ATOM 1361 O O . GLN A 1 170 ? -18.961 10.666 30.393 1.00 72.81 170 GLN A O 1
ATOM 1366 N N . VAL A 1 171 ? -17.379 12.184 30.876 1.00 74.19 171 VAL A N 1
ATOM 1367 C CA . VAL A 1 171 ? -17.864 13.216 29.950 1.00 74.19 171 VAL A CA 1
ATOM 1368 C C . VAL A 1 171 ? -17.698 12.773 28.497 1.00 74.19 171 VAL A C 1
ATOM 1370 O O . VAL A 1 171 ? -18.634 12.910 27.711 1.00 74.19 171 VAL A O 1
ATOM 1373 N N . GLU A 1 172 ? -16.542 12.222 28.131 1.00 73.50 172 GLU A N 1
ATOM 1374 C CA . GLU A 1 172 ? -16.292 11.700 26.781 1.00 73.50 172 GLU A CA 1
ATOM 1375 C C . GLU A 1 172 ? -17.179 10.496 26.476 1.00 73.50 172 GLU A C 1
ATOM 1377 O O . GLU A 1 172 ? -17.832 10.474 25.434 1.00 73.50 172 GLU A O 1
ATOM 1382 N N . LEU A 1 173 ? -17.289 9.554 27.417 1.00 77.50 173 LEU A N 1
ATOM 1383 C CA . LEU A 1 173 ? -18.140 8.379 27.256 1.00 77.50 173 LEU A CA 1
ATOM 1384 C C . LEU A 1 173 ? -19.606 8.776 27.041 1.00 77.50 173 LEU A C 1
ATOM 1386 O O . LEU A 1 173 ? -20.255 8.266 26.135 1.00 77.50 173 LEU A O 1
ATOM 1390 N N . SER A 1 174 ? -20.118 9.748 27.803 1.00 75.88 174 SER A N 1
ATOM 1391 C CA . SER A 1 174 ? -21.496 10.228 27.638 1.00 75.88 174 SER A CA 1
ATOM 1392 C C . SER A 1 174 ? -21.767 10.810 26.243 1.00 75.88 174 SER A C 1
ATOM 1394 O O . SER A 1 174 ? -22.839 10.578 25.684 1.00 75.88 174 SER A O 1
ATOM 1396 N N . LYS A 1 175 ? -20.792 11.511 25.645 1.00 80.06 175 LYS A N 1
ATOM 1397 C CA . LYS A 1 175 ? -20.900 12.056 24.282 1.00 80.06 175 LYS A CA 1
ATOM 1398 C C . LYS A 1 175 ? -20.914 10.940 23.243 1.00 80.06 175 LYS A C 1
ATOM 1400 O O . LYS A 1 175 ? -21.779 10.942 22.373 1.00 80.06 175 LYS A O 1
ATOM 1405 N N . ILE A 1 176 ? -20.018 9.964 23.386 1.00 74.00 176 ILE A N 1
ATOM 1406 C CA . ILE A 1 176 ? -19.937 8.801 22.495 1.00 74.00 176 ILE A CA 1
ATOM 1407 C C . ILE A 1 176 ? -21.247 8.006 22.546 1.00 74.00 176 ILE A C 1
ATOM 1409 O O . ILE A 1 176 ? -21.818 7.682 21.511 1.00 74.00 176 ILE A O 1
ATOM 1413 N N . LEU A 1 177 ? -21.789 7.763 23.743 1.00 75.94 177 LEU A N 1
ATOM 1414 C CA . LEU A 1 177 ? -23.072 7.079 23.914 1.00 75.94 177 LEU A CA 1
ATOM 1415 C C . LEU A 1 177 ? -24.245 7.870 23.310 1.00 75.94 177 LEU A C 1
ATOM 1417 O O . LEU A 1 177 ? -25.166 7.283 22.743 1.00 75.94 177 LEU A O 1
ATOM 1421 N N . GLN A 1 178 ? -24.236 9.202 23.387 1.00 76.50 178 GLN A N 1
ATOM 1422 C CA . GLN A 1 178 ? -25.250 10.023 22.717 1.00 76.50 178 GLN A CA 1
ATOM 1423 C C . GLN A 1 178 ? -25.169 9.922 21.190 1.00 76.50 178 GLN A C 1
ATOM 1425 O O . GLN A 1 178 ? -26.211 9.880 20.533 1.00 76.50 178 GLN A O 1
ATOM 1430 N N . GLU A 1 179 ? -23.965 9.856 20.629 1.00 74.06 179 GLU A N 1
ATOM 1431 C CA . GLU A 1 179 ? -23.753 9.656 19.193 1.00 74.06 179 GLU A CA 1
ATOM 1432 C C . GLU A 1 179 ? -24.190 8.254 18.762 1.00 74.06 179 GLU A C 1
ATOM 1434 O O . GLU A 1 179 ? -25.025 8.137 17.875 1.00 74.06 179 GLU A O 1
ATOM 1439 N N . LEU A 1 180 ? -23.790 7.204 19.482 1.00 72.00 180 LEU A N 1
ATOM 1440 C CA . LEU A 1 180 ? -24.240 5.831 19.217 1.00 72.00 180 LEU A CA 1
ATOM 1441 C C . LEU A 1 180 ? -25.764 5.670 19.334 1.00 72.00 180 LEU A C 1
ATOM 1443 O O . LEU A 1 180 ? -26.374 4.854 18.640 1.00 72.00 180 LEU A O 1
ATOM 1447 N N . ARG A 1 181 ? -26.408 6.454 20.209 1.00 74.56 181 ARG A N 1
ATOM 1448 C CA . ARG A 1 181 ? -27.872 6.525 20.296 1.00 74.56 181 ARG A CA 1
ATOM 1449 C C . ARG A 1 181 ? -28.472 7.201 19.063 1.00 74.56 181 ARG A C 1
ATOM 1451 O O . ARG A 1 181 ? -29.516 6.759 18.587 1.00 74.56 181 ARG A O 1
ATOM 1458 N N . LYS A 1 182 ? -27.858 8.287 18.582 1.00 76.44 182 LYS A N 1
ATOM 1459 C CA . LYS A 1 182 ? -28.278 8.997 17.364 1.00 76.44 182 LYS A CA 1
ATOM 1460 C C . LYS A 1 182 ? -28.135 8.101 16.132 1.00 76.44 182 LYS A C 1
ATOM 1462 O O . LYS A 1 182 ? -29.033 8.103 15.295 1.00 76.44 182 LYS A O 1
ATOM 1467 N N . ASP A 1 183 ? -27.078 7.300 16.097 1.00 67.19 183 ASP A N 1
ATOM 1468 C CA . ASP A 1 183 ? -26.763 6.352 15.026 1.00 67.19 183 ASP A CA 1
ATOM 1469 C C . ASP A 1 183 ? -27.593 5.056 15.128 1.00 67.19 183 ASP A C 1
ATOM 1471 O O . ASP A 1 183 ? -27.484 4.167 14.296 1.00 67.19 183 ASP A O 1
ATOM 1475 N N . GLY A 1 184 ? -28.467 4.936 16.136 1.00 66.31 184 GLY A N 1
ATOM 1476 C CA . GLY A 1 184 ? -29.428 3.836 16.258 1.00 66.31 184 GLY A CA 1
ATOM 1477 C C . GLY A 1 184 ? -28.852 2.513 16.770 1.00 66.31 184 GLY A C 1
ATOM 1478 O O . GLY A 1 184 ? -29.606 1.546 16.902 1.00 66.31 184 GLY A O 1
ATOM 1479 N N . VAL A 1 185 ? -27.562 2.481 17.115 1.00 66.25 185 VAL A N 1
ATOM 1480 C CA . VAL A 1 185 ? -26.835 1.296 17.599 1.00 66.25 185 VAL A CA 1
ATOM 1481 C C . VAL A 1 185 ? -27.260 0.923 19.025 1.00 66.25 185 VAL A C 1
ATOM 1483 O O . VAL A 1 185 ? -27.406 -0.255 19.354 1.00 66.25 185 VAL A O 1
ATOM 1486 N N . ILE A 1 186 ? -27.534 1.922 19.874 1.00 68.88 186 ILE A N 1
ATOM 1487 C CA . ILE A 1 186 ? -27.911 1.706 21.281 1.00 68.88 186 ILE A CA 1
ATOM 1488 C C . ILE A 1 186 ? -29.213 2.414 21.673 1.00 68.88 186 ILE A C 1
ATOM 1490 O O . ILE A 1 186 ? -29.551 3.493 21.182 1.00 68.88 186 ILE A O 1
ATOM 1494 N N . LYS A 1 187 ? -29.945 1.833 22.630 1.00 67.12 187 LYS A N 1
ATOM 1495 C CA . LYS A 1 187 ? -31.074 2.474 23.318 1.00 67.12 187 LYS A CA 1
ATOM 1496 C C . LYS A 1 187 ? -30.729 2.692 24.785 1.00 67.12 187 LYS A C 1
ATOM 1498 O O . LYS A 1 187 ? -30.525 1.739 25.525 1.00 67.12 187 LYS A O 1
ATOM 1503 N N . ILE A 1 188 ? -30.729 3.948 25.217 1.00 62.16 188 ILE A N 1
ATOM 1504 C CA . ILE A 1 188 ? -30.536 4.312 26.626 1.00 62.16 188 ILE A CA 1
ATOM 1505 C C . ILE A 1 188 ? -31.911 4.327 27.304 1.00 62.16 188 ILE A C 1
ATOM 1507 O O . ILE A 1 188 ? -32.811 5.044 26.852 1.00 62.16 188 ILE A O 1
ATOM 1511 N N . GLN A 1 189 ? -32.095 3.509 28.342 1.00 60.41 189 GLN A N 1
ATOM 1512 C CA . GLN A 1 189 ? -33.310 3.515 29.161 1.00 60.41 189 GLN A CA 1
ATOM 1513 C C . GLN A 1 189 ? -33.242 4.604 30.243 1.00 60.41 189 GLN A C 1
ATOM 1515 O O . GLN A 1 189 ? -32.192 5.184 30.501 1.00 60.41 189 GLN A O 1
ATOM 1520 N N . HIS A 1 190 ? -34.383 4.909 30.870 1.00 49.75 190 HIS A N 1
ATOM 1521 C CA . HIS A 1 190 ? -34.562 6.039 31.799 1.00 49.75 190 HIS A CA 1
ATOM 1522 C C . HIS A 1 190 ? -33.758 5.943 33.117 1.00 49.75 190 HIS A C 1
ATOM 1524 O O . HIS A 1 190 ? -33.855 6.827 33.958 1.00 49.75 190 HIS A O 1
ATOM 1530 N N . ASN A 1 191 ? -32.986 4.875 33.304 1.00 56.41 191 ASN A N 1
ATOM 1531 C CA . ASN A 1 191 ? -32.205 4.539 34.494 1.00 56.41 191 ASN A CA 1
ATOM 1532 C C . ASN A 1 191 ? -30.692 4.432 34.195 1.00 56.41 191 ASN A C 1
ATOM 1534 O O . ASN A 1 191 ? -30.011 3.618 34.813 1.00 56.41 191 ASN A O 1
ATOM 1538 N N . ASP A 1 192 ? -30.185 5.177 33.204 1.00 58.94 192 ASP A N 1
ATOM 1539 C CA . ASP A 1 192 ? -28.782 5.144 32.736 1.00 58.94 192 ASP A CA 1
ATOM 1540 C C . ASP A 1 192 ? -28.271 3.755 32.328 1.00 58.94 192 ASP A C 1
ATOM 1542 O O . ASP A 1 192 ? -27.071 3.498 32.253 1.00 58.94 192 ASP A O 1
ATOM 1546 N N . THR A 1 193 ? -29.202 2.849 32.043 1.00 58.53 193 THR A N 1
ATOM 1547 C CA . THR A 1 193 ? -28.913 1.477 31.652 1.00 58.53 193 THR A CA 1
ATOM 1548 C C . THR A 1 193 ? -28.943 1.381 30.129 1.00 58.53 193 THR A C 1
ATOM 1550 O O . THR A 1 193 ? -29.923 1.775 29.481 1.00 58.53 193 THR A O 1
ATOM 1553 N N . ILE A 1 194 ? -27.851 0.891 29.541 1.00 66.12 194 ILE A N 1
ATOM 1554 C CA . ILE A 1 194 ? -27.697 0.774 28.087 1.00 66.12 194 ILE A CA 1
ATOM 1555 C C . ILE A 1 194 ? -28.303 -0.552 27.625 1.00 66.12 194 ILE A C 1
ATOM 1557 O O . ILE A 1 194 ? -27.940 -1.614 28.114 1.00 66.12 194 ILE A O 1
ATOM 1561 N N . SER A 1 195 ? -29.224 -0.509 26.665 1.00 58.28 195 SER A N 1
ATOM 1562 C CA . SER A 1 195 ? -29.682 -1.691 25.938 1.00 58.28 195 SER A CA 1
ATOM 1563 C C . SER A 1 195 ? -29.107 -1.633 24.532 1.00 58.28 195 SER A C 1
ATOM 1565 O O . SER A 1 195 ? -29.505 -0.792 23.718 1.00 58.28 195 SER A O 1
ATOM 1567 N N . ILE A 1 196 ? -28.155 -2.519 24.259 1.00 62.62 196 ILE A N 1
ATOM 1568 C CA . ILE A 1 196 ? -27.600 -2.707 22.925 1.00 62.62 196 ILE A CA 1
ATOM 1569 C C . ILE A 1 196 ? -28.634 -3.532 22.161 1.00 62.62 196 ILE A C 1
ATOM 1571 O O . ILE A 1 196 ? -29.067 -4.594 22.611 1.00 62.62 196 ILE A O 1
ATOM 1575 N N . LYS A 1 197 ? -29.129 -3.004 21.042 1.00 61.34 197 LYS A N 1
ATOM 1576 C CA . LYS A 1 197 ? -29.836 -3.867 20.097 1.00 61.34 197 LYS A CA 1
ATOM 1577 C C . LYS A 1 197 ? -28.764 -4.627 19.325 1.00 61.34 197 LYS A C 1
ATOM 1579 O O . LYS A 1 197 ? -27.766 -3.996 18.980 1.00 61.34 197 LYS A O 1
ATOM 1584 N N . PRO A 1 198 ? -28.963 -5.917 19.000 1.00 52.41 198 PRO A N 1
ATOM 1585 C CA . PRO A 1 198 ? -28.109 -6.549 18.008 1.00 52.41 198 PRO A CA 1
ATOM 1586 C C . PRO A 1 198 ? -28.081 -5.632 16.779 1.00 52.41 198 PRO A C 1
ATOM 1588 O O . PRO A 1 198 ? -29.151 -5.122 16.407 1.00 52.41 198 PRO A O 1
ATOM 1591 N N . PRO A 1 199 ? -26.890 -5.342 16.224 1.00 48.12 199 PRO A N 1
ATOM 1592 C CA . PRO A 1 199 ? -26.772 -4.431 15.103 1.00 48.12 199 PRO A CA 1
ATOM 1593 C C . PRO A 1 199 ? -27.775 -4.855 14.037 1.00 48.12 199 PRO A C 1
ATOM 1595 O O . PRO A 1 199 ? -27.852 -6.032 13.679 1.00 48.12 199 PRO A O 1
ATOM 1598 N N . VAL A 1 200 ? -28.558 -3.904 13.527 1.00 46.12 200 VAL A N 1
ATOM 1599 C CA . VAL A 1 200 ? -29.043 -4.081 12.162 1.00 46.12 200 VAL A CA 1
ATOM 1600 C C . VAL A 1 200 ? -27.762 -4.145 11.347 1.00 46.12 200 VAL A C 1
ATOM 1602 O O . VAL A 1 200 ? -26.984 -3.193 11.378 1.00 46.12 200 VAL A O 1
ATOM 1605 N N . GLU A 1 201 ? -27.492 -5.306 10.759 1.00 45.09 201 GLU A N 1
ATOM 1606 C CA . GLU A 1 201 ? -26.363 -5.563 9.870 1.00 45.09 201 GLU A CA 1
ATOM 1607 C C . GLU A 1 201 ? -26.178 -4.328 8.963 1.00 45.09 201 GLU A C 1
ATOM 1609 O O . GLU A 1 201 ? -27.034 -4.047 8.123 1.00 45.09 201 GLU A O 1
ATOM 1614 N N . GLY A 1 202 ? -25.146 -3.509 9.225 1.00 47.50 202 GLY A N 1
ATOM 1615 C CA . GLY A 1 202 ? -24.827 -2.332 8.402 1.00 47.50 202 GLY A CA 1
ATOM 1616 C C . GLY A 1 202 ? -24.785 -0.928 9.032 1.00 47.50 202 GLY A C 1
ATOM 1617 O O . GLY A 1 202 ? -24.754 0.022 8.258 1.00 47.50 202 GLY A O 1
ATOM 1618 N N . GLN A 1 203 ? -24.769 -0.725 10.360 1.00 45.19 203 GLN A N 1
ATOM 1619 C CA . GLN A 1 203 ? -24.558 0.629 10.941 1.00 45.19 203 GLN A CA 1
ATOM 1620 C C . GLN A 1 203 ? -23.592 0.673 12.135 1.00 45.19 203 GLN A C 1
ATOM 1622 O O . GLN A 1 203 ? -23.836 1.357 13.125 1.00 45.19 203 GLN A O 1
ATOM 1627 N N . ILE A 1 204 ? -22.473 -0.044 12.058 1.00 46.09 204 ILE A N 1
ATOM 1628 C CA . ILE A 1 204 ? -21.309 0.333 12.870 1.00 46.09 204 ILE A CA 1
ATOM 1629 C C . ILE A 1 204 ? -20.679 1.527 12.133 1.00 46.09 204 ILE A C 1
ATOM 1631 O O . ILE A 1 204 ? -20.506 1.418 10.917 1.00 46.09 204 ILE A O 1
ATOM 1635 N N . PRO A 1 205 ? -20.407 2.677 12.784 1.00 46.16 205 PRO A N 1
ATOM 1636 C CA . PRO A 1 205 ? -19.675 3.756 12.131 1.00 46.16 205 PRO A CA 1
ATOM 1637 C C . PRO A 1 205 ? -18.350 3.181 11.642 1.00 46.16 205 PRO A C 1
ATOM 1639 O O . PRO A 1 205 ? -17.642 2.559 12.433 1.00 46.16 205 PRO A O 1
ATOM 1642 N N . ASP A 1 206 ? -18.071 3.347 10.349 1.00 47.12 206 ASP A N 1
ATOM 1643 C CA . ASP A 1 206 ? -16.848 2.870 9.713 1.00 47.12 206 ASP A CA 1
ATOM 1644 C C . ASP A 1 206 ? -15.668 3.407 10.531 1.00 47.12 206 ASP A C 1
ATOM 1646 O O . ASP A 1 206 ? -15.389 4.610 10.548 1.00 47.12 206 ASP A O 1
ATOM 1650 N N . THR A 1 207 ? -15.038 2.541 11.327 1.00 53.88 207 THR A N 1
ATOM 1651 C CA . THR A 1 207 ? -13.732 2.843 11.903 1.00 53.88 207 THR A CA 1
ATOM 1652 C C . THR A 1 207 ? -12.847 3.097 10.702 1.00 53.88 207 THR A C 1
ATOM 1654 O O . THR A 1 207 ? -12.733 2.194 9.877 1.00 53.88 207 THR A O 1
ATOM 1657 N N . ALA A 1 208 ? -12.275 4.296 10.569 1.00 58.88 208 ALA A N 1
ATOM 1658 C CA . ALA A 1 208 ? -11.358 4.599 9.479 1.00 58.88 208 ALA A CA 1
ATOM 1659 C C . ALA A 1 208 ? -10.161 3.639 9.581 1.00 58.88 208 ALA A C 1
ATOM 1661 O O . ALA A 1 208 ? -9.209 3.884 10.323 1.00 58.88 208 ALA A O 1
ATOM 1662 N N . GLU A 1 209 ? -10.254 2.492 8.911 1.00 66.50 209 GLU A N 1
ATOM 1663 C CA . GLU A 1 209 ? -9.223 1.472 8.923 1.00 66.50 209 GLU A CA 1
ATOM 1664 C C . GLU A 1 209 ? -8.102 1.987 8.038 1.00 66.50 209 GLU A C 1
ATOM 1666 O O . GLU A 1 209 ? -8.169 1.943 6.811 1.00 66.50 209 GLU A O 1
ATOM 1671 N N . ILE A 1 210 ? -7.072 2.534 8.679 1.00 77.81 210 ILE A N 1
ATOM 1672 C CA . ILE A 1 210 ? -5.900 3.017 7.968 1.00 77.81 210 ILE A CA 1
ATOM 1673 C C . ILE A 1 210 ? -5.173 1.803 7.393 1.00 77.81 210 ILE A C 1
ATOM 1675 O O . ILE A 1 210 ? -4.576 1.011 8.125 1.00 77.81 210 ILE A O 1
ATOM 1679 N N . GLN A 1 211 ? -5.188 1.680 6.071 1.00 83.12 211 GLN A N 1
ATOM 1680 C CA . GLN A 1 211 ? -4.472 0.643 5.342 1.00 83.12 211 GLN A CA 1
ATOM 1681 C C . GLN A 1 211 ? -3.170 1.213 4.777 1.00 83.12 211 GLN A C 1
ATOM 1683 O O . GLN A 1 211 ? -3.106 2.334 4.266 1.00 83.12 211 GLN A O 1
ATOM 1688 N N . VAL A 1 212 ? -2.096 0.426 4.864 1.00 89.69 212 VAL A N 1
ATOM 1689 C CA . VAL A 1 212 ? -0.825 0.751 4.212 1.00 89.69 212 VAL A CA 1
ATOM 1690 C C . VAL A 1 212 ? -0.845 0.163 2.810 1.00 89.69 212 VAL A C 1
ATOM 1692 O O . VAL A 1 212 ? -0.875 -1.054 2.636 1.00 89.69 212 VAL A O 1
ATOM 1695 N N . MET A 1 213 ? -0.784 1.033 1.810 1.00 92.88 213 MET A N 1
ATOM 1696 C CA . MET A 1 213 ? -0.685 0.662 0.406 1.00 92.88 213 MET A CA 1
ATOM 1697 C C . MET A 1 213 ? 0.587 1.240 -0.221 1.00 92.88 213 MET A C 1
ATOM 1699 O O . MET A 1 213 ? 1.388 1.928 0.420 1.00 92.88 213 MET A O 1
ATOM 1703 N N . TYR A 1 214 ? 0.805 0.923 -1.491 1.00 94.69 214 TYR A N 1
ATOM 1704 C CA . TYR A 1 214 ? 1.971 1.341 -2.247 1.00 94.69 214 TYR A CA 1
ATOM 1705 C C . TYR A 1 214 ? 1.565 1.982 -3.566 1.00 94.69 214 TYR A C 1
ATOM 1707 O O . TYR A 1 214 ? 0.741 1.448 -4.311 1.00 94.69 214 TYR A O 1
ATOM 1715 N N . ASP A 1 215 ? 2.192 3.116 -3.856 1.00 94.38 215 ASP A N 1
ATOM 1716 C CA . ASP A 1 215 ? 2.097 3.818 -5.128 1.00 94.38 215 ASP A CA 1
ATOM 1717 C C . ASP A 1 215 ? 3.362 3.591 -5.961 1.00 94.38 215 ASP A C 1
ATOM 1719 O O . ASP A 1 215 ? 4.467 3.499 -5.421 1.00 94.38 215 ASP A O 1
ATOM 1723 N N . TYR A 1 216 ? 3.209 3.509 -7.279 1.00 93.56 216 TYR A N 1
ATOM 1724 C CA . TYR A 1 216 ? 4.312 3.334 -8.211 1.00 93.56 216 TYR A CA 1
ATOM 1725 C C . TYR A 1 216 ? 4.718 4.680 -8.811 1.00 93.56 216 TYR A C 1
ATOM 1727 O O . TYR A 1 216 ? 4.125 5.153 -9.779 1.00 93.56 216 TYR A O 1
ATOM 1735 N N . VAL A 1 217 ? 5.753 5.285 -8.231 1.00 92.19 217 VAL A N 1
ATOM 1736 C CA . VAL A 1 217 ? 6.152 6.669 -8.516 1.00 92.19 217 VAL A CA 1
ATOM 1737 C C . VAL A 1 217 ? 7.571 6.752 -9.056 1.00 92.19 217 VAL A C 1
ATOM 1739 O O . VAL A 1 217 ? 8.409 5.868 -8.855 1.00 92.19 217 VAL A O 1
ATOM 1742 N N . LYS A 1 218 ? 7.892 7.859 -9.723 1.00 91.62 218 LYS A N 1
ATOM 1743 C CA . LYS A 1 218 ? 9.278 8.168 -10.093 1.00 91.62 218 LYS A CA 1
ATOM 1744 C C . LYS A 1 218 ? 10.157 8.324 -8.844 1.00 91.62 218 LYS A C 1
ATOM 1746 O O . LYS A 1 218 ? 9.785 8.994 -7.883 1.00 91.62 218 LYS A O 1
ATOM 1751 N N . LYS A 1 219 ? 11.378 7.789 -8.891 1.00 88.00 219 LYS A N 1
ATOM 1752 C CA . LYS A 1 219 ? 12.390 8.045 -7.860 1.00 88.00 219 LYS A CA 1
ATOM 1753 C C . LYS A 1 219 ? 12.726 9.541 -7.780 1.00 88.00 219 LYS A C 1
ATOM 1755 O O . LYS A 1 219 ? 12.962 10.160 -8.821 1.00 88.00 219 LYS A O 1
ATOM 1760 N N . PRO A 1 220 ? 12.846 10.115 -6.571 1.00 85.38 220 PRO A N 1
ATOM 1761 C CA . PRO A 1 220 ? 13.190 11.525 -6.399 1.00 85.38 220 PRO A CA 1
ATOM 1762 C C . PRO A 1 220 ? 14.616 11.843 -6.866 1.00 85.38 220 PRO A C 1
ATOM 1764 O O . PRO A 1 220 ? 14.889 12.970 -7.264 1.00 85.38 220 PRO A O 1
ATOM 1767 N N . SER A 1 221 ? 15.515 10.852 -6.866 1.00 81.12 221 SER A N 1
ATOM 1768 C CA . SER A 1 221 ? 16.902 11.004 -7.318 1.00 81.12 221 SER A CA 1
ATOM 1769 C C . SER A 1 221 ? 17.057 11.115 -8.835 1.00 81.12 221 SER A C 1
ATOM 1771 O O . SER A 1 221 ? 18.125 11.512 -9.293 1.00 81.12 221 SER A O 1
ATOM 1773 N N . VAL A 1 222 ? 16.028 10.774 -9.622 1.00 81.69 222 VAL A N 1
ATOM 1774 C CA . VAL A 1 222 ? 16.119 10.806 -11.084 1.00 81.69 222 VAL A CA 1
ATOM 1775 C C . VAL A 1 222 ? 15.421 12.040 -11.653 1.00 81.69 222 VAL A C 1
ATOM 1777 O O . VAL A 1 222 ? 14.256 12.330 -11.360 1.00 81.69 222 VAL A O 1
ATOM 1780 N N . SER A 1 223 ? 16.134 12.764 -12.513 1.00 78.50 223 SER A N 1
ATOM 1781 C CA . SER A 1 223 ? 15.632 13.954 -13.199 1.00 78.50 223 SER A CA 1
ATOM 1782 C C . SER A 1 223 ? 14.662 13.607 -14.341 1.00 78.50 223 SER A C 1
ATOM 1784 O O . SER A 1 223 ? 14.600 12.474 -14.827 1.00 78.50 223 SER A O 1
ATOM 1786 N N . GLY A 1 224 ? 13.870 14.600 -14.754 1.00 80.62 224 GLY A N 1
ATOM 1787 C CA . GLY A 1 224 ? 12.883 14.475 -15.831 1.00 80.62 224 GLY A CA 1
ATOM 1788 C C . GLY A 1 224 ? 11.455 14.187 -15.357 1.00 80.62 224 GLY A C 1
ATOM 1789 O O . GLY A 1 224 ? 11.174 14.138 -14.153 1.00 80.62 224 GLY A O 1
ATOM 1790 N N . ALA A 1 225 ? 10.554 14.035 -16.328 1.00 83.69 225 ALA A N 1
ATOM 1791 C CA . ALA A 1 225 ? 9.153 13.686 -16.103 1.00 83.69 225 ALA A CA 1
ATOM 1792 C C . ALA A 1 225 ? 9.006 12.261 -15.540 1.00 83.69 225 ALA A C 1
ATOM 1794 O O . ALA A 1 225 ? 9.916 11.438 -15.648 1.00 83.69 225 ALA A O 1
ATOM 1795 N N . GLU A 1 226 ? 7.852 11.967 -14.939 1.00 82.88 226 GLU A N 1
ATOM 1796 C CA . GLU A 1 226 ? 7.536 10.630 -14.419 1.00 82.88 226 GLU A CA 1
ATOM 1797 C C . GLU A 1 226 ? 7.566 9.559 -15.511 1.00 82.88 226 GLU A C 1
ATOM 1799 O O . GLU A 1 226 ? 8.118 8.474 -15.316 1.00 82.88 226 GLU A O 1
ATOM 1804 N N . ILE A 1 227 ? 7.042 9.902 -16.686 1.00 84.88 227 ILE A N 1
ATOM 1805 C CA . ILE A 1 227 ? 7.100 9.091 -17.893 1.00 84.88 227 ILE A CA 1
ATOM 1806 C C . ILE A 1 227 ? 7.815 9.879 -18.989 1.00 84.88 227 ILE A C 1
ATOM 1808 O O . ILE A 1 227 ? 7.522 11.048 -19.225 1.00 84.88 227 ILE A O 1
ATOM 1812 N N . ILE A 1 228 ? 8.749 9.216 -19.667 1.00 83.94 228 ILE A N 1
ATOM 1813 C CA . ILE A 1 228 ? 9.493 9.731 -20.818 1.00 83.94 228 ILE A CA 1
ATOM 1814 C C . ILE A 1 228 ? 9.370 8.742 -21.981 1.00 83.94 228 ILE A C 1
ATOM 1816 O O . ILE A 1 228 ? 8.940 7.605 -21.790 1.00 83.94 228 ILE A O 1
ATOM 1820 N N . GLU A 1 229 ? 9.776 9.132 -23.188 1.00 80.00 229 GLU A N 1
ATOM 1821 C CA . GLU A 1 229 ? 9.682 8.260 -24.373 1.00 80.00 229 GLU A CA 1
ATOM 1822 C C . GLU A 1 229 ? 10.463 6.948 -24.220 1.00 80.00 229 GLU A C 1
ATOM 1824 O O . GLU A 1 229 ? 10.032 5.904 -24.704 1.00 80.00 229 GLU A O 1
ATOM 1829 N N . THR A 1 230 ? 11.575 6.976 -23.481 1.00 82.38 230 THR A N 1
ATOM 1830 C CA . THR A 1 230 ? 12.388 5.788 -23.180 1.00 82.38 230 THR A CA 1
ATOM 1831 C C . THR A 1 230 ? 11.861 4.972 -21.993 1.00 82.38 230 THR A C 1
ATOM 1833 O O . THR A 1 230 ? 12.464 3.960 -21.626 1.00 82.38 230 THR A O 1
ATOM 1836 N N . SER A 1 231 ? 10.741 5.378 -21.377 1.00 84.56 231 SER A N 1
ATOM 1837 C CA . SER A 1 231 ? 10.083 4.588 -20.337 1.00 84.56 231 SER A CA 1
ATOM 1838 C C . SER A 1 231 ? 9.545 3.288 -20.922 1.00 84.56 231 SER A C 1
ATOM 1840 O O . SER A 1 231 ? 8.918 3.255 -21.980 1.00 84.56 231 SER A O 1
ATOM 1842 N N . ARG A 1 232 ? 9.759 2.201 -20.181 1.00 85.56 232 ARG A N 1
ATOM 1843 C CA . ARG A 1 232 ? 9.306 0.861 -20.557 1.00 85.56 232 ARG A CA 1
ATOM 1844 C C . ARG A 1 232 ? 7.790 0.784 -20.600 1.00 85.56 232 ARG A C 1
ATOM 1846 O O . ARG A 1 232 ? 7.124 1.425 -19.789 1.00 85.56 232 ARG A O 1
ATOM 1853 N N . GLY A 1 233 ? 7.285 -0.075 -21.478 1.00 87.38 233 GLY A N 1
ATOM 1854 C CA . GLY A 1 233 ? 5.867 -0.397 -21.585 1.00 87.38 233 GLY A CA 1
ATOM 1855 C C . GLY A 1 233 ? 5.205 -0.673 -20.236 1.00 87.38 233 GLY A C 1
ATOM 1856 O O . GLY A 1 233 ? 4.323 0.074 -19.810 1.00 87.38 233 GLY A O 1
ATOM 1857 N N . PHE A 1 234 ? 5.772 -1.626 -19.490 1.00 90.56 234 PHE A N 1
ATOM 1858 C CA . PHE A 1 234 ? 5.365 -1.956 -18.127 1.00 90.56 234 PHE A CA 1
ATOM 1859 C C . PHE A 1 234 ? 5.225 -0.731 -17.214 1.00 90.56 234 PHE A C 1
ATOM 1861 O O . PHE A 1 234 ? 4.164 -0.494 -16.645 1.00 90.56 234 PHE A O 1
ATOM 1868 N N . CYS A 1 235 ? 6.279 0.086 -17.098 1.00 89.31 235 CYS A N 1
ATOM 1869 C CA . CYS A 1 235 ? 6.273 1.245 -16.204 1.00 89.31 235 CYS A CA 1
ATOM 1870 C C . CYS A 1 235 ? 5.269 2.313 -16.647 1.00 89.31 235 CYS A C 1
ATOM 1872 O O . CYS A 1 235 ? 4.648 2.944 -15.800 1.00 89.31 235 CYS A O 1
ATOM 1874 N N . ARG A 1 236 ? 5.101 2.517 -17.961 1.00 90.69 236 ARG A N 1
ATOM 1875 C CA . ARG A 1 236 ? 4.107 3.455 -18.502 1.00 90.69 236 ARG A CA 1
ATOM 1876 C C . ARG A 1 236 ? 2.695 3.034 -18.124 1.00 90.69 236 ARG A C 1
ATOM 1878 O O . ARG A 1 236 ? 1.935 3.865 -17.638 1.00 90.69 236 ARG A O 1
ATOM 1885 N N . LYS A 1 237 ? 2.369 1.752 -18.311 1.00 91.44 237 LYS A N 1
ATOM 1886 C CA . LYS A 1 237 ? 1.055 1.212 -17.961 1.00 91.44 237 LYS A CA 1
ATOM 1887 C C . LYS A 1 237 ? 0.822 1.218 -16.448 1.00 91.44 237 LYS A C 1
ATOM 1889 O O . LYS A 1 237 ? -0.251 1.616 -16.022 1.00 91.44 237 LYS A O 1
ATOM 1894 N N . LEU A 1 238 ? 1.831 0.874 -15.644 1.00 91.56 238 LEU A N 1
ATOM 1895 C CA . LEU A 1 238 ? 1.712 0.826 -14.184 1.00 91.56 238 LEU A CA 1
ATOM 1896 C C . LEU A 1 238 ? 1.558 2.215 -13.544 1.00 91.56 238 LEU A C 1
ATOM 1898 O O . LEU A 1 238 ? 0.717 2.383 -12.670 1.00 91.56 238 LEU A O 1
ATOM 1902 N N . CYS A 1 239 ? 2.301 3.231 -14.001 1.00 89.94 239 CYS A N 1
ATOM 1903 C CA . CYS A 1 239 ? 2.059 4.617 -13.570 1.00 89.94 239 CYS A CA 1
ATOM 1904 C C . CYS A 1 239 ? 0.698 5.133 -14.066 1.00 89.94 239 CYS A C 1
ATOM 1906 O O . CYS A 1 239 ? 0.012 5.865 -13.359 1.00 89.94 239 CYS A O 1
ATOM 1908 N N . GLY A 1 240 ? 0.298 4.750 -15.284 1.00 87.44 240 GLY A N 1
ATOM 1909 C CA . GLY A 1 240 ? -0.966 5.166 -15.895 1.00 87.44 240 GLY A CA 1
ATOM 1910 C C . GLY A 1 240 ? -2.208 4.442 -15.369 1.00 87.44 240 GLY A C 1
ATOM 1911 O O . GLY A 1 240 ? -3.316 4.860 -15.689 1.00 87.44 240 GLY A O 1
ATOM 1912 N N . SER A 1 241 ? -2.058 3.378 -14.573 1.00 88.06 241 SER A N 1
ATOM 1913 C CA . SER A 1 241 ? -3.184 2.555 -14.121 1.00 88.06 241 SER A CA 1
ATOM 1914 C C . SER A 1 241 ? -4.022 3.216 -13.027 1.00 88.06 241 SER A C 1
ATOM 1916 O O . SER A 1 241 ? -5.102 2.720 -12.732 1.00 88.06 241 SER A O 1
ATOM 1918 N N . ASN A 1 242 ? -3.530 4.302 -12.416 1.00 90.25 242 ASN A N 1
ATOM 1919 C CA . ASN A 1 242 ? -4.166 5.003 -11.298 1.00 90.25 242 ASN A CA 1
ATOM 1920 C C . ASN A 1 242 ? -4.615 4.052 -10.169 1.00 90.25 242 ASN A C 1
ATOM 1922 O O . ASN A 1 242 ? -5.737 4.141 -9.669 1.00 90.25 242 ASN A O 1
ATOM 1926 N N . ARG A 1 243 ? -3.729 3.125 -9.772 1.00 93.12 243 ARG A N 1
ATOM 1927 C CA . ARG A 1 243 ? -3.996 2.124 -8.727 1.00 93.12 243 ARG A CA 1
ATOM 1928 C C . ARG A 1 243 ? -3.026 2.203 -7.555 1.00 93.12 243 ARG A C 1
ATOM 1930 O O . ARG A 1 243 ? -1.862 2.554 -7.737 1.00 93.12 243 ARG A O 1
ATOM 1937 N N . TYR A 1 244 ? -3.516 1.821 -6.381 1.00 94.44 244 TYR A N 1
ATOM 1938 C CA . TYR A 1 244 ? -2.715 1.463 -5.220 1.00 94.44 244 TYR A CA 1
ATOM 1939 C C . TYR A 1 244 ? -2.605 -0.050 -5.092 1.00 94.44 244 TYR A C 1
ATOM 1941 O O . TYR A 1 244 ? -3.537 -0.789 -5.411 1.00 94.44 244 TYR A O 1
ATOM 1949 N N . TYR A 1 245 ? -1.463 -0.504 -4.591 1.00 95.06 245 TYR A N 1
ATOM 1950 C CA . TYR A 1 245 ? -1.144 -1.920 -4.478 1.00 95.06 245 TYR A CA 1
ATOM 1951 C C . TYR A 1 245 ? -0.881 -2.287 -3.026 1.00 95.06 245 TYR A C 1
ATOM 1953 O O . TYR A 1 245 ? -0.213 -1.554 -2.295 1.00 95.06 245 TYR A O 1
ATOM 1961 N N . THR A 1 246 ? -1.406 -3.427 -2.601 1.00 94.31 246 THR A N 1
ATOM 1962 C CA . THR A 1 246 ? -1.080 -4.020 -1.302 1.00 94.31 246 THR A CA 1
ATOM 1963 C C . THR A 1 246 ? 0.308 -4.663 -1.344 1.00 94.31 246 THR A C 1
ATOM 1965 O O . THR A 1 246 ? 0.909 -4.838 -2.413 1.00 94.31 246 THR A O 1
ATOM 1968 N N . ARG A 1 247 ? 0.859 -5.035 -0.181 1.00 93.31 247 ARG A N 1
ATOM 1969 C CA . ARG A 1 247 ? 2.135 -5.762 -0.164 1.00 93.31 247 ARG A CA 1
ATOM 1970 C C . ARG A 1 247 ? 1.978 -7.120 -0.850 1.00 93.31 247 ARG A C 1
ATOM 1972 O O . ARG A 1 247 ? 2.889 -7.540 -1.560 1.00 93.31 247 ARG A O 1
ATOM 1979 N N . GLU A 1 248 ? 0.830 -7.756 -0.674 1.00 93.88 248 GLU A N 1
ATOM 1980 C CA . GLU A 1 248 ? 0.430 -9.039 -1.246 1.00 93.88 248 GLU A CA 1
ATOM 1981 C C . GLU A 1 248 ? 0.339 -8.971 -2.775 1.00 93.88 248 GLU A C 1
ATOM 1983 O O . GLU A 1 248 ? 0.860 -9.859 -3.455 1.00 93.88 248 GLU A O 1
ATOM 1988 N N . ASP A 1 249 ? -0.220 -7.889 -3.330 1.00 94.88 249 ASP A N 1
ATOM 1989 C CA . ASP A 1 249 ? -0.237 -7.651 -4.780 1.00 94.88 249 ASP A CA 1
ATOM 1990 C C . ASP A 1 249 ? 1.191 -7.625 -5.337 1.00 94.88 249 ASP A C 1
ATOM 1992 O O . ASP A 1 249 ? 1.516 -8.318 -6.300 1.00 94.88 249 ASP A O 1
ATOM 1996 N N . ILE A 1 250 ? 2.087 -6.879 -4.686 1.00 94.44 250 ILE A N 1
ATOM 1997 C CA . ILE A 1 250 ? 3.491 -6.756 -5.101 1.00 94.44 250 ILE A CA 1
ATOM 1998 C C . ILE A 1 250 ? 4.235 -8.093 -4.969 1.00 94.44 250 ILE A C 1
ATOM 2000 O O . ILE A 1 250 ? 5.114 -8.404 -5.780 1.00 94.44 250 ILE A O 1
ATOM 2004 N N . GLN A 1 251 ? 3.905 -8.906 -3.965 1.00 94.12 251 GLN A N 1
ATOM 2005 C CA . GLN A 1 251 ? 4.471 -10.251 -3.853 1.00 94.12 251 GLN A CA 1
ATOM 2006 C C . GLN A 1 251 ? 3.961 -11.166 -4.964 1.00 94.12 251 GLN A C 1
ATOM 2008 O O . GLN A 1 251 ? 4.758 -11.879 -5.567 1.00 94.12 251 GLN A O 1
ATOM 2013 N N . THR A 1 252 ? 2.681 -11.074 -5.317 1.00 94.31 252 THR A N 1
ATOM 2014 C CA . THR A 1 252 ? 2.100 -11.810 -6.448 1.00 94.31 252 THR A CA 1
ATOM 2015 C C . THR A 1 252 ? 2.780 -11.427 -7.763 1.00 94.31 252 THR A C 1
ATOM 2017 O O . THR A 1 252 ? 3.158 -12.299 -8.549 1.00 94.31 252 THR A O 1
ATOM 2020 N N . MET A 1 253 ? 3.039 -10.133 -7.977 1.00 93.25 253 MET A N 1
ATOM 2021 C CA . MET A 1 253 ? 3.849 -9.658 -9.103 1.00 93.25 253 MET A CA 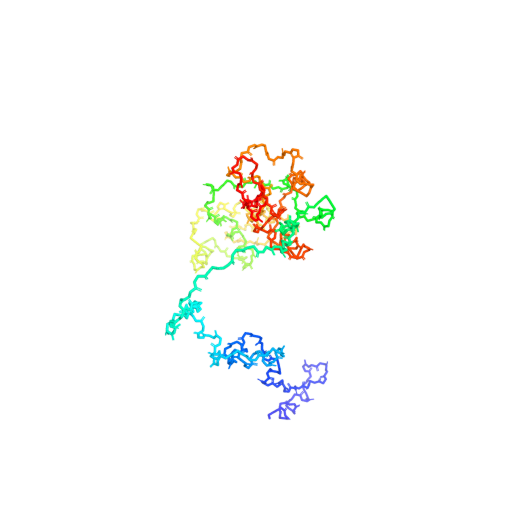1
ATOM 2022 C C . MET A 1 253 ? 5.264 -10.255 -9.066 1.00 93.25 253 MET A C 1
ATOM 2024 O O . MET A 1 253 ? 5.752 -10.757 -10.077 1.00 93.25 253 MET A O 1
ATOM 2028 N N . SER A 1 254 ? 5.917 -10.256 -7.900 1.00 91.94 254 SER A N 1
ATOM 2029 C CA . SER A 1 254 ? 7.268 -10.815 -7.736 1.00 91.94 254 SER A CA 1
ATOM 2030 C C . SER A 1 254 ? 7.319 -12.308 -8.070 1.00 91.94 254 SER A C 1
ATOM 2032 O O . SER A 1 254 ? 8.224 -12.757 -8.774 1.00 91.94 254 SER A O 1
ATOM 2034 N N . SER A 1 255 ? 6.320 -13.075 -7.628 1.00 92.50 255 SER A N 1
ATOM 2035 C CA . SER A 1 255 ? 6.163 -14.492 -7.965 1.00 92.50 255 SER A CA 1
ATOM 2036 C C . SER A 1 255 ? 5.921 -14.703 -9.459 1.00 92.50 255 SER A C 1
ATOM 2038 O O . SER A 1 255 ? 6.520 -15.601 -10.044 1.00 92.50 255 SER A O 1
ATOM 2040 N N . THR A 1 256 ? 5.108 -13.850 -10.090 1.00 90.00 256 THR A N 1
ATOM 2041 C CA . THR A 1 256 ? 4.802 -13.918 -11.531 1.00 90.00 256 THR A CA 1
ATOM 2042 C C . THR A 1 256 ? 6.053 -13.692 -12.380 1.00 90.00 256 THR A C 1
ATOM 2044 O O . THR A 1 256 ? 6.299 -14.414 -13.344 1.00 90.00 256 THR A O 1
ATOM 2047 N N . PHE A 1 257 ? 6.893 -12.726 -12.001 1.00 88.69 257 PHE A N 1
ATOM 2048 C CA . PHE A 1 257 ? 8.103 -12.404 -12.756 1.00 88.69 257 PHE A CA 1
ATOM 2049 C C . PHE A 1 257 ? 9.351 -13.162 -12.288 1.00 88.69 257 PHE A C 1
ATOM 2051 O O . PHE A 1 257 ? 10.380 -13.099 -12.964 1.00 88.69 257 PHE A O 1
ATOM 2058 N N . GLY A 1 258 ? 9.301 -13.886 -11.172 1.00 88.12 258 GLY A N 1
ATOM 2059 C CA . GLY A 1 258 ? 10.428 -14.668 -10.657 1.00 88.12 258 GLY A CA 1
ATOM 2060 C C . GLY A 1 258 ? 11.585 -13.828 -10.102 1.00 88.12 258 GLY A C 1
ATOM 2061 O O . GLY A 1 258 ? 12.723 -14.292 -10.088 1.00 88.12 258 GLY A O 1
ATOM 2062 N N . TYR A 1 259 ? 11.324 -12.589 -9.680 1.00 88.56 259 TYR A N 1
ATOM 2063 C CA . TYR A 1 259 ? 12.288 -11.743 -8.971 1.00 88.56 259 TYR A CA 1
ATOM 2064 C C . TYR A 1 259 ? 11.566 -10.741 -8.064 1.00 88.56 259 TYR A C 1
ATOM 2066 O O . TYR A 1 259 ? 10.383 -10.472 -8.247 1.00 88.56 259 TYR A O 1
ATOM 2074 N N . ASP A 1 260 ? 12.280 -10.164 -7.096 1.00 89.62 260 ASP A N 1
ATOM 2075 C CA . ASP A 1 260 ? 11.714 -9.174 -6.172 1.00 89.62 260 ASP A CA 1
ATOM 2076 C C . ASP A 1 260 ? 11.401 -7.846 -6.891 1.00 89.62 260 ASP A C 1
ATOM 2078 O O . ASP A 1 260 ? 12.273 -6.986 -7.072 1.00 89.62 260 ASP A O 1
ATOM 2082 N N . ILE A 1 261 ? 10.141 -7.660 -7.294 1.00 91.88 261 ILE A N 1
ATOM 2083 C CA . ILE A 1 261 ? 9.702 -6.437 -7.974 1.00 91.88 261 ILE A CA 1
ATOM 2084 C C . ILE A 1 261 ? 9.618 -5.246 -7.018 1.00 91.88 261 ILE A C 1
ATOM 2086 O O . ILE A 1 261 ? 9.645 -4.097 -7.458 1.00 91.88 261 ILE A O 1
ATOM 2090 N N . PHE A 1 262 ? 9.540 -5.486 -5.709 1.00 91.69 262 PHE A N 1
ATOM 2091 C CA . PHE A 1 262 ? 9.533 -4.403 -4.737 1.00 91.69 262 PHE A CA 1
ATOM 2092 C C . PHE A 1 262 ? 10.888 -3.693 -4.722 1.00 91.69 262 PHE A C 1
ATOM 2094 O O . PHE A 1 262 ? 10.956 -2.465 -4.744 1.00 91.69 262 PHE A O 1
ATOM 2101 N N . ARG A 1 263 ? 11.976 -4.469 -4.763 1.00 87.88 263 ARG A N 1
ATOM 2102 C CA . ARG A 1 263 ? 13.345 -3.940 -4.777 1.00 87.88 263 ARG A CA 1
ATOM 2103 C C . ARG A 1 263 ? 13.816 -3.515 -6.168 1.00 87.88 263 ARG A C 1
ATOM 2105 O O . ARG A 1 263 ? 14.461 -2.475 -6.301 1.00 87.88 263 ARG A O 1
ATOM 2112 N N . PHE A 1 264 ? 13.537 -4.318 -7.194 1.00 88.25 264 PHE A N 1
ATOM 2113 C CA . PHE A 1 264 ? 14.101 -4.123 -8.536 1.00 88.25 264 PHE A CA 1
ATOM 2114 C C . PHE A 1 264 ? 13.136 -3.473 -9.536 1.00 88.25 264 PHE A C 1
ATOM 2116 O O . PHE A 1 264 ? 13.568 -3.051 -10.609 1.00 88.25 264 PHE A O 1
ATOM 2123 N N . THR A 1 265 ? 11.852 -3.345 -9.189 1.00 88.62 265 THR A N 1
ATOM 2124 C CA . THR A 1 265 ? 10.807 -2.718 -10.016 1.00 88.62 265 THR A CA 1
ATOM 2125 C C . THR A 1 265 ? 10.825 -3.219 -11.466 1.00 88.62 265 THR A C 1
ATOM 2127 O O . THR A 1 265 ? 10.845 -4.425 -11.702 1.00 88.62 265 THR A O 1
ATOM 2130 N N . GLY A 1 266 ? 10.860 -2.324 -12.456 1.00 81.81 266 GLY A N 1
ATOM 2131 C CA . GLY A 1 266 ? 10.932 -2.664 -13.884 1.00 81.81 266 GLY A CA 1
ATOM 2132 C C . GLY A 1 266 ? 12.291 -3.193 -14.375 1.00 81.81 266 GLY A C 1
ATOM 2133 O O . GLY A 1 266 ? 12.504 -3.253 -15.590 1.00 81.81 266 GLY A O 1
ATOM 2134 N N . GLY A 1 267 ? 13.214 -3.517 -13.462 1.00 84.06 267 GLY A N 1
ATOM 2135 C CA . GLY A 1 267 ? 14.528 -4.095 -13.742 1.00 84.06 267 GLY A CA 1
ATOM 2136 C C . GLY A 1 267 ? 15.642 -3.077 -14.000 1.00 84.06 267 GLY A C 1
ATOM 2137 O O . GLY A 1 267 ? 15.482 -1.872 -13.798 1.00 84.06 267 GLY A O 1
ATOM 2138 N N . TRP A 1 268 ? 16.789 -3.580 -14.462 1.00 83.69 268 TRP A N 1
ATOM 2139 C CA . TRP A 1 268 ? 18.030 -2.817 -14.651 1.00 83.69 268 TRP A CA 1
ATOM 2140 C C . TRP A 1 268 ? 17.846 -1.568 -15.513 1.00 83.69 268 TRP A C 1
ATOM 2142 O O . TRP A 1 268 ? 17.304 -1.634 -16.616 1.00 83.69 268 TRP A O 1
ATOM 2152 N N . TYR A 1 269 ? 18.343 -0.426 -15.054 1.00 80.88 269 TYR A N 1
ATOM 2153 C CA . TYR A 1 269 ? 18.270 0.864 -15.736 1.00 80.88 269 TYR A CA 1
ATOM 2154 C C . TYR A 1 269 ? 19.631 1.556 -15.699 1.00 80.88 269 TYR A C 1
ATOM 2156 O O . TYR A 1 269 ? 20.296 1.561 -14.672 1.00 80.88 269 TYR A O 1
ATOM 2164 N N . THR A 1 270 ? 20.018 2.166 -16.814 1.00 79.94 270 THR A N 1
ATOM 2165 C CA . THR A 1 270 ? 21.219 2.999 -16.900 1.00 79.94 270 THR A CA 1
ATOM 2166 C C . THR A 1 270 ? 20.782 4.435 -17.094 1.00 79.94 270 THR A C 1
ATOM 2168 O O . THR A 1 270 ? 19.987 4.719 -17.996 1.00 79.94 270 THR A O 1
ATOM 2171 N N . ASP A 1 271 ? 21.282 5.329 -16.249 1.00 7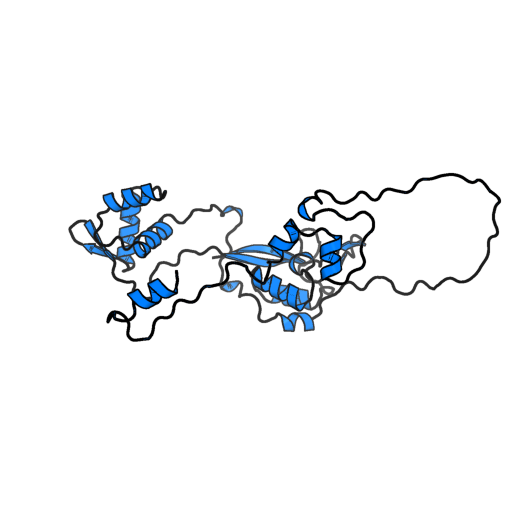6.06 271 ASP A N 1
ATOM 2172 C CA . ASP A 1 271 ? 20.995 6.745 -16.379 1.00 76.06 271 ASP A CA 1
ATOM 2173 C C . ASP A 1 271 ? 21.812 7.357 -17.516 1.00 76.06 271 ASP A C 1
ATOM 2175 O O . ASP A 1 271 ? 23.037 7.314 -17.515 1.00 76.06 271 ASP A O 1
ATOM 2179 N N . SER A 1 272 ? 21.132 7.923 -18.511 1.00 73.00 272 SER A N 1
ATOM 2180 C CA . SER A 1 272 ? 21.782 8.541 -19.670 1.00 73.00 272 SER A CA 1
ATOM 2181 C C . SER A 1 272 ? 22.512 9.843 -19.334 1.00 73.00 272 SER A C 1
ATOM 2183 O O . SER A 1 272 ? 23.344 10.286 -20.118 1.00 73.00 272 SER A O 1
ATOM 2185 N N . THR A 1 273 ? 22.175 10.485 -18.214 1.00 71.69 273 THR A N 1
ATOM 2186 C CA . THR A 1 273 ? 22.755 11.763 -17.795 1.00 71.69 273 THR A CA 1
ATOM 2187 C C . THR A 1 273 ? 23.975 11.560 -16.903 1.00 71.69 273 THR A C 1
ATOM 2189 O O . THR A 1 273 ? 24.962 12.267 -17.082 1.00 71.69 273 THR A O 1
ATOM 2192 N N . THR A 1 274 ? 23.935 10.605 -15.967 1.00 75.06 274 THR A N 1
ATOM 2193 C CA . THR A 1 274 ? 25.075 10.317 -15.072 1.00 75.06 274 THR A CA 1
ATOM 2194 C C . THR A 1 274 ? 25.944 9.151 -15.546 1.00 75.06 274 THR A C 1
ATOM 2196 O O . THR A 1 274 ? 27.079 9.018 -15.100 1.00 75.06 274 THR A O 1
ATOM 2199 N N . GLY A 1 275 ? 25.441 8.308 -16.452 1.00 76.56 275 GLY A N 1
ATOM 2200 C CA . GLY A 1 275 ? 26.106 7.080 -16.895 1.00 76.56 275 GLY A CA 1
ATOM 2201 C C . GLY A 1 275 ? 26.033 5.932 -15.882 1.00 76.56 275 GLY A C 1
ATOM 2202 O O . GLY A 1 275 ? 26.554 4.850 -16.146 1.00 76.56 275 GLY A O 1
ATOM 2203 N N . GLU A 1 276 ? 25.393 6.134 -14.728 1.00 80.12 276 GLU A N 1
ATOM 2204 C CA . GLU A 1 276 ? 25.339 5.139 -13.659 1.00 80.12 276 GLU A CA 1
ATOM 2205 C C . GLU A 1 276 ? 24.331 4.027 -13.972 1.00 80.12 276 GLU A C 1
ATOM 2207 O O . GLU A 1 276 ? 23.177 4.273 -14.339 1.00 80.12 276 GLU A O 1
ATOM 2212 N N . ALA A 1 277 ? 24.758 2.777 -13.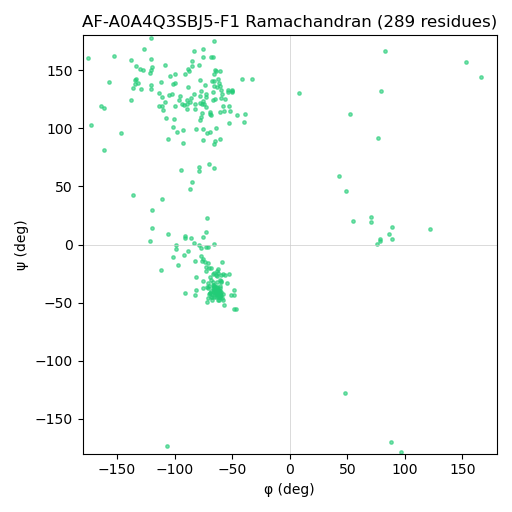791 1.00 81.31 277 ALA A N 1
ATOM 2213 C CA . ALA A 1 277 ? 23.887 1.614 -13.887 1.00 81.31 277 ALA A CA 1
ATOM 2214 C C . ALA A 1 277 ? 23.267 1.301 -12.518 1.00 81.31 277 ALA A C 1
ATOM 2216 O O . ALA A 1 277 ? 23.968 1.083 -11.532 1.00 81.31 277 ALA A O 1
ATOM 2217 N N . SER A 1 278 ? 21.939 1.240 -12.467 1.00 81.06 278 SER A N 1
ATOM 2218 C CA . SER A 1 278 ? 21.166 0.819 -11.304 1.00 81.06 278 SER A CA 1
ATOM 2219 C C . SER A 1 278 ? 20.468 -0.512 -11.589 1.00 81.06 278 SER A C 1
ATOM 2221 O O . SER A 1 278 ? 19.883 -0.686 -12.662 1.00 81.06 278 SER A O 1
ATOM 2223 N N . PRO A 1 279 ? 20.420 -1.441 -10.620 1.00 83.19 279 PRO A N 1
ATOM 2224 C CA . PRO A 1 279 ? 19.697 -2.701 -10.783 1.00 83.19 279 PRO A CA 1
ATOM 2225 C C . PRO A 1 279 ? 18.167 -2.533 -10.775 1.00 83.19 279 PRO A C 1
ATOM 2227 O O . PRO A 1 279 ? 17.443 -3.511 -10.932 1.00 83.19 279 PRO A O 1
ATOM 2230 N N . SER A 1 280 ? 17.659 -1.313 -10.576 1.00 84.38 280 SER A N 1
ATOM 2231 C CA . SER A 1 280 ? 16.229 -1.017 -10.460 1.00 84.38 280 SER A CA 1
ATOM 2232 C C . SER A 1 280 ? 15.821 0.136 -11.372 1.00 84.38 280 SER A C 1
ATOM 2234 O O . SER A 1 280 ? 16.622 1.033 -11.641 1.00 84.38 280 SER A O 1
ATOM 2236 N N . CYS A 1 281 ? 14.566 0.139 -11.827 1.00 86.19 281 CYS A N 1
ATOM 2237 C CA . CYS A 1 281 ? 14.074 1.101 -12.815 1.00 86.19 281 CYS A CA 1
ATOM 2238 C C . CYS A 1 281 ? 14.064 2.547 -12.272 1.00 86.19 281 CYS A C 1
ATOM 2240 O O . CYS A 1 281 ? 14.308 2.799 -11.092 1.00 86.19 281 CYS A O 1
ATOM 2242 N N . ARG A 1 282 ? 13.730 3.518 -13.132 1.00 87.56 282 ARG A N 1
ATOM 2243 C CA . ARG A 1 282 ? 13.517 4.936 -12.787 1.00 87.56 282 ARG A CA 1
ATOM 2244 C C . ARG A 1 282 ? 12.413 5.161 -11.736 1.00 87.56 282 ARG A C 1
ATOM 2246 O O . ARG A 1 282 ? 12.323 6.239 -11.154 1.00 87.56 282 ARG A O 1
ATOM 2253 N N . HIS A 1 283 ? 11.594 4.140 -11.498 1.00 90.94 283 HIS A N 1
ATOM 2254 C CA . HIS A 1 283 ? 10.447 4.137 -10.595 1.00 90.94 283 HIS A CA 1
ATOM 2255 C C . HIS A 1 283 ? 10.714 3.299 -9.346 1.00 90.94 283 HIS A C 1
ATOM 2257 O O . HIS A 1 283 ? 11.538 2.376 -9.358 1.00 90.94 283 HIS A O 1
ATOM 2263 N N . MET A 1 284 ? 10.006 3.636 -8.275 1.00 92.06 284 MET A N 1
ATOM 2264 C CA . MET A 1 284 ? 10.033 2.971 -6.979 1.00 92.06 284 MET A CA 1
ATOM 2265 C C . MET A 1 284 ? 8.619 2.833 -6.417 1.00 92.06 284 MET A C 1
ATOM 2267 O O . MET A 1 284 ? 7.721 3.594 -6.769 1.00 92.06 284 MET A O 1
ATOM 2271 N N . TRP A 1 285 ? 8.459 1.891 -5.495 1.00 93.88 285 TRP A N 1
ATOM 2272 C CA . TRP A 1 285 ? 7.259 1.787 -4.679 1.00 93.88 285 TRP A CA 1
ATOM 2273 C C . TRP A 1 285 ? 7.354 2.761 -3.507 1.00 93.88 285 TRP A C 1
ATOM 2275 O O . TRP A 1 285 ? 8.234 2.632 -2.655 1.00 93.88 285 TRP A O 1
ATOM 2285 N N . GLN A 1 286 ? 6.456 3.736 -3.466 1.00 92.56 286 GLN A N 1
ATOM 2286 C CA . GLN A 1 286 ? 6.305 4.651 -2.346 1.00 92.56 286 GLN A CA 1
ATOM 2287 C C . GLN A 1 286 ? 5.203 4.135 -1.429 1.00 92.56 286 GLN A C 1
ATOM 2289 O O . GLN A 1 286 ? 4.095 3.858 -1.873 1.00 92.56 286 GLN A O 1
ATOM 2294 N N . ARG A 1 287 ? 5.510 4.012 -0.137 1.00 91.88 287 ARG A N 1
ATOM 2295 C CA . ARG A 1 287 ? 4.506 3.696 0.879 1.00 91.88 287 ARG A CA 1
ATOM 2296 C C . ARG A 1 287 ? 3.534 4.869 1.003 1.00 91.88 287 ARG A C 1
ATOM 2298 O O . ARG A 1 287 ? 3.975 6.004 1.164 1.00 91.88 287 ARG A O 1
ATOM 2305 N N . VAL A 1 288 ? 2.242 4.577 0.971 1.00 90.56 288 VAL A N 1
ATOM 2306 C CA . VAL A 1 288 ? 1.157 5.541 1.152 1.00 90.56 288 VAL A CA 1
ATOM 2307 C C . VAL A 1 288 ? 0.180 4.959 2.159 1.00 90.56 288 VAL A C 1
ATOM 2309 O O . VAL A 1 288 ? -0.101 3.763 2.136 1.00 90.56 288 VAL A O 1
ATOM 2312 N N . ALA A 1 289 ? -0.323 5.788 3.059 1.00 87.94 289 ALA A N 1
ATOM 2313 C CA . ALA A 1 289 ? -1.425 5.383 3.905 1.00 87.94 289 ALA A CA 1
ATOM 2314 C C . ALA A 1 289 ? -2.725 5.954 3.400 1.00 87.94 289 ALA A C 1
ATOM 2316 O O . ALA A 1 289 ? -2.794 7.125 3.017 1.00 87.94 289 ALA A O 1
ATOM 2317 N N . VAL A 1 290 ? -3.737 5.112 3.442 1.00 86.25 290 VAL A N 1
ATOM 2318 C CA . VAL A 1 290 ? -5.056 5.411 2.929 1.00 86.25 290 VAL A CA 1
ATOM 2319 C C . VAL A 1 290 ? -6.109 5.008 3.946 1.00 86.25 290 VAL A C 1
ATOM 2321 O O . VAL A 1 290 ? -5.873 4.117 4.763 1.00 86.25 290 VAL A O 1
ATOM 2324 N N . LYS A 1 291 ? -7.251 5.676 3.885 1.00 82.50 291 LYS A N 1
ATOM 2325 C CA . LYS A 1 291 ? -8.490 5.322 4.576 1.00 82.50 291 LYS A CA 1
ATOM 2326 C C . LYS A 1 291 ? -9.646 5.361 3.583 1.00 82.50 291 LYS A C 1
ATOM 2328 O O . LYS A 1 291 ? -9.466 6.007 2.519 1.00 82.50 291 LYS A O 1
#

Nearest PDB structures (foldseek):
  7vo0-assembly1_H  TM=7.663E-01  e=2.807E-01  Streptomyces coelicolor A3(2)
  3o6b-assembly2_D  TM=6.906E-01  e=3.352E-01  Saccharomyces cerevisiae
  7x75-assembly1_K  TM=5.148E-01  e=7.195E-02  Streptomyces coelicolor A3(2)
  2o03-assembly1_A-2  TM=7.207E-01  e=4.781E-01  Mycobacterium tuberculosis
  3dpu-assembly1_A  TM=3.631E-01  e=2.994E+00  Chlorobaculum tepidum

Sequence (291 aa):
MLSALNQLFKNTTLFIGELEFIDKPLLIDEVTDEVRKTFFTVNESRKYYGLPPVEGYDVLLSQLSSPPAFSLITGQDDKKKVESVIDSESEPEPESAIEKGKKLSDEDYEMIKDLGRNKEDFEVIPDHQFSLHFDKKADIAKYIIDHDMSQLTIPQIVEILEKDGISTTQVELSKILQELRKDGVIKIQHNDTISIKPPVEGQIPDTAEIQVMYDYVKKPSVSGAEIIETSRGFCRKLCGSNRYYTREDIQTMSSTFGYDIFRFTGGWYTDSTTGEASPSCRHMWQRVAVK

Radius of gyration: 33.28 Å; Cα contacts (8 Å, |Δi|>4): 291; chains: 1; bounding box: 98×65×68 Å

Secondary structure (DSSP, 8-state):
-HHHHHHHTTT-TTSSS--------SS-SS--HHHHHHH-BHHHHHHHTTPPP-TT--SBGGG--SPPP----------------------------S-------HHHHHTTTT-SEEGGG-PEEPTTS------HHHHHHHHHHHTT-TT--HHHHHHHHHHTT----HHHHHHHHHHHHHTTSEEE-TTS-EEEPPP-TT-S------EEEEEEEE-TTS-S-SS-TTS-HHHHHHHHT-EEB-HHHHHHHHHHHTS-HHHHTT--EE-TTT--EESS-SEEEEEEEE-